Protein AF-T0S199-F1 (afdb_monomer_lite)

Foldseek 3Di:
DDDDDDPPDDPPPPPVPVVVVVVVVVVVVVVVVVVVVVVVVVVVVVVVVVVVVVVVVVVVVVVVVVVVVVVVVVVVVVVVVVVVVVVVVVVVVVVVVVVVVVVVVVVVVVVVVVVVVVVVCCCVPPPVNPPPPPQQFDQDPVVRDTARPQDDPDDDDPVVLVVCLVVQLVVPPPDDVVSVVSSVVSVVSVVVNVVRVVVD

pLDDT: mean 74.08, std 21.72, range [35.81, 98.31]

Structure (mmCIF, N/CA/C/O backbone):
data_AF-T0S199-F1
#
_entry.id   AF-T0S199-F1
#
loop_
_atom_site.group_PDB
_atom_site.id
_atom_site.type_symbol
_atom_site.label_atom_id
_atom_site.label_alt_id
_atom_site.label_comp_id
_atom_site.label_asym_id
_atom_site.label_entity_id
_atom_site.label_seq_id
_atom_site.pdbx_PDB_ins_code
_atom_site.Cartn_x
_atom_site.Cartn_y
_atom_site.Cartn_z
_atom_site.occupancy
_atom_site.B_iso_or_equiv
_atom_site.auth_seq_id
_atom_site.auth_comp_id
_atom_site.auth_asym_id
_atom_site.auth_atom_id
_atom_site.pdbx_PDB_model_num
ATOM 1 N N . MET A 1 1 ? 70.850 53.646 -80.364 1.00 39.16 1 MET A N 1
ATOM 2 C CA . MET A 1 1 ? 70.084 53.416 -79.127 1.00 39.16 1 MET A CA 1
ATOM 3 C C . MET A 1 1 ? 69.458 52.045 -79.234 1.00 39.16 1 MET A C 1
ATOM 5 O O . MET A 1 1 ? 68.593 51.824 -80.066 1.00 39.16 1 MET A O 1
ATOM 9 N N . GLU A 1 2 ? 70.116 51.144 -78.520 1.00 35.81 2 GLU A N 1
ATOM 10 C CA . GLU A 1 2 ? 69.718 49.857 -77.946 1.00 35.81 2 GLU A CA 1
ATOM 11 C C . GLU A 1 2 ? 68.374 49.261 -78.399 1.00 35.81 2 GLU A C 1
ATOM 13 O O . GLU A 1 2 ? 67.298 49.690 -77.994 1.00 35.81 2 GLU A O 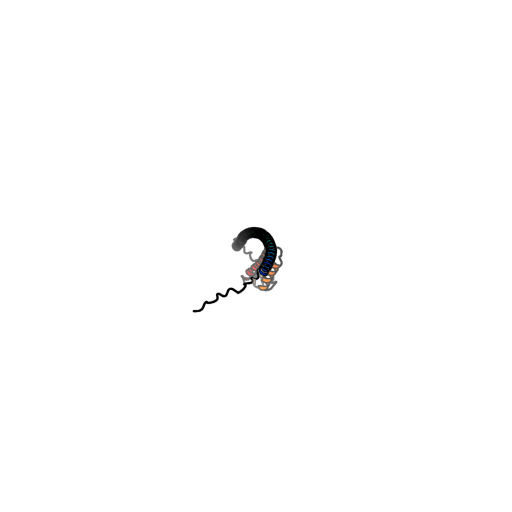1
ATOM 18 N N . LEU A 1 3 ? 68.477 48.214 -79.228 1.00 40.53 3 LEU A N 1
ATOM 19 C CA . LEU A 1 3 ? 67.476 47.158 -79.320 1.00 40.53 3 LEU A CA 1
ATOM 20 C C . LEU A 1 3 ? 67.600 46.293 -78.062 1.00 40.53 3 LEU A C 1
ATOM 22 O O . LEU A 1 3 ? 68.593 45.579 -77.910 1.00 40.53 3 LEU A O 1
ATOM 26 N N . GLU A 1 4 ? 66.600 46.325 -77.186 1.00 41.31 4 GLU A N 1
ATOM 27 C CA . GLU A 1 4 ? 66.482 45.310 -76.143 1.00 41.31 4 GLU A CA 1
ATOM 28 C C . GLU A 1 4 ? 66.073 43.961 -76.760 1.00 41.31 4 GLU A C 1
ATOM 30 O O . GLU A 1 4 ? 65.092 43.896 -77.511 1.00 41.31 4 GLU A O 1
ATOM 35 N N . PRO A 1 5 ? 66.780 42.857 -76.463 1.00 45.22 5 PRO A N 1
ATOM 36 C CA . PRO A 1 5 ? 66.320 41.536 -76.842 1.00 45.22 5 PRO A CA 1
ATOM 37 C C . PRO A 1 5 ? 65.221 41.085 -75.874 1.00 45.22 5 PRO A C 1
ATOM 39 O O . PRO A 1 5 ? 65.457 40.885 -74.685 1.00 45.22 5 PRO A O 1
ATOM 42 N N . SER A 1 6 ? 64.017 40.861 -76.402 1.00 48.41 6 SER A N 1
ATOM 43 C CA . SER A 1 6 ? 62.983 40.093 -75.706 1.00 48.41 6 SER A CA 1
ATOM 44 C C . SER A 1 6 ? 63.524 38.688 -75.400 1.00 48.41 6 SER A C 1
ATOM 46 O O . SER A 1 6 ? 63.916 37.979 -76.337 1.00 48.41 6 SER A O 1
ATOM 48 N N . PRO A 1 7 ? 63.559 38.237 -74.131 1.00 46.84 7 PRO A N 1
ATOM 49 C CA . PRO A 1 7 ? 64.011 36.897 -73.814 1.00 46.84 7 PRO A CA 1
ATOM 50 C C . PRO A 1 7 ? 62.878 35.909 -74.102 1.00 46.84 7 PRO A C 1
ATOM 52 O O . PRO A 1 7 ? 62.168 35.437 -73.215 1.00 46.84 7 PRO A O 1
ATOM 55 N N . VAL A 1 8 ? 62.747 35.529 -75.371 1.00 52.47 8 VAL A N 1
ATOM 56 C CA . VAL A 1 8 ? 62.153 34.244 -75.739 1.00 52.47 8 VAL A CA 1
ATOM 57 C C . VAL A 1 8 ? 63.149 33.154 -75.340 1.00 52.47 8 VAL A C 1
ATOM 59 O O . VAL A 1 8 ? 63.989 32.755 -76.142 1.00 52.47 8 VAL A O 1
ATOM 62 N N . ARG A 1 9 ? 63.077 32.699 -74.082 1.00 49.94 9 ARG A N 1
ATOM 63 C CA . ARG A 1 9 ? 63.317 31.307 -73.640 1.00 49.94 9 ARG A CA 1
ATOM 64 C C . ARG A 1 9 ? 63.363 31.219 -72.114 1.00 49.94 9 ARG A C 1
ATOM 66 O O . ARG A 1 9 ? 64.407 31.369 -71.495 1.00 49.94 9 ARG A O 1
ATOM 73 N N . ALA A 1 10 ? 62.262 30.759 -71.542 1.00 42.28 10 ALA A N 1
ATOM 74 C CA . ALA A 1 10 ? 62.340 29.637 -70.623 1.00 42.28 10 ALA A CA 1
ATOM 75 C C . ALA A 1 10 ? 61.271 28.645 -71.070 1.00 42.28 10 ALA A C 1
ATOM 77 O O . ALA A 1 10 ? 60.077 28.928 -71.059 1.00 42.28 10 ALA A O 1
ATOM 78 N N . CYS A 1 11 ? 61.730 27.501 -71.563 1.00 50.19 11 CYS A N 1
ATOM 79 C CA . CYS A 1 11 ? 60.894 26.349 -71.824 1.00 50.19 11 CYS A CA 1
ATOM 80 C C . CYS A 1 11 ? 60.255 25.953 -70.486 1.00 50.19 11 CYS A C 1
ATOM 82 O O . CYS A 1 11 ? 60.895 25.289 -69.672 1.00 50.19 11 CYS A O 1
ATOM 84 N N . ALA A 1 12 ? 59.017 26.383 -70.235 1.00 49.34 12 ALA A N 1
ATOM 85 C CA . ALA A 1 12 ? 58.185 25.774 -69.214 1.00 49.34 12 ALA A CA 1
ATOM 86 C C . ALA A 1 12 ? 57.851 24.371 -69.728 1.00 49.34 12 ALA A C 1
ATOM 88 O O . ALA A 1 12 ? 56.824 24.146 -70.366 1.00 49.34 12 ALA A O 1
ATOM 89 N N . LYS A 1 13 ? 58.766 23.417 -69.512 1.00 53.34 13 LYS A N 1
ATOM 90 C CA . LYS A 1 13 ? 58.415 21.998 -69.517 1.00 53.34 13 LYS A CA 1
ATOM 91 C C . LYS A 1 13 ? 57.441 21.812 -68.359 1.00 53.34 13 LYS A C 1
ATOM 93 O O . LYS A 1 13 ? 57.837 21.464 -67.251 1.00 53.34 13 LYS A O 1
ATOM 98 N N . CYS A 1 14 ? 56.169 22.107 -68.607 1.00 56.12 14 CYS A N 1
ATOM 99 C CA . CYS A 1 14 ? 55.092 21.709 -67.726 1.00 56.12 14 CYS A CA 1
ATOM 100 C C . CYS A 1 14 ? 55.219 20.197 -67.553 1.00 56.12 14 CYS A C 1
ATOM 102 O O . CYS A 1 14 ? 55.332 19.468 -68.543 1.00 56.12 14 CYS A O 1
ATOM 104 N N . ALA A 1 15 ? 55.226 19.732 -66.307 1.00 58.28 15 ALA A N 1
ATOM 105 C CA . ALA A 1 15 ? 55.212 18.321 -65.933 1.00 58.28 15 ALA A CA 1
ATOM 106 C C . ALA A 1 15 ? 53.848 17.683 -66.285 1.00 58.28 15 ALA A C 1
ATOM 108 O O . ALA A 1 15 ? 53.145 17.125 -65.450 1.00 58.28 15 ALA A O 1
ATOM 109 N N . SER A 1 16 ? 53.437 17.828 -67.545 1.00 55.41 16 SER A N 1
ATOM 110 C CA . SER A 1 16 ? 52.078 17.612 -68.032 1.00 55.41 16 SER A CA 1
ATOM 111 C C . SER A 1 16 ? 51.682 16.136 -68.036 1.00 55.41 16 SER A C 1
ATOM 113 O O . SER A 1 16 ? 50.494 15.842 -68.028 1.00 55.41 16 SER A O 1
ATOM 115 N N . GLY A 1 17 ? 52.653 15.215 -68.040 1.00 57.72 17 GLY A N 1
ATOM 116 C CA . GLY A 1 17 ? 52.403 13.772 -67.974 1.00 57.72 17 GLY A CA 1
ATOM 117 C C . GLY A 1 17 ? 52.362 13.216 -66.546 1.00 57.72 17 GLY A C 1
ATOM 118 O O . GLY A 1 17 ? 51.495 12.412 -66.227 1.00 57.72 17 GLY A O 1
ATOM 119 N N . THR A 1 18 ? 53.244 13.680 -65.655 1.00 61.31 18 THR A N 1
ATOM 120 C CA . THR A 1 18 ? 53.382 13.132 -64.291 1.00 61.31 18 THR A CA 1
ATOM 121 C C . THR A 1 18 ? 52.349 13.684 -63.307 1.00 61.31 18 THR A C 1
ATOM 123 O O . THR A 1 18 ? 51.930 12.970 -62.397 1.00 61.31 18 THR A O 1
ATOM 126 N N . ILE A 1 19 ? 51.879 14.923 -63.502 1.00 69.69 19 ILE A N 1
ATOM 127 C CA . ILE A 1 19 ? 50.823 15.517 -62.663 1.00 69.69 19 ILE A CA 1
ATOM 128 C C . ILE A 1 19 ? 49.489 14.785 -62.874 1.00 69.69 19 ILE A C 1
ATOM 130 O O . ILE A 1 19 ? 48.797 14.494 -61.903 1.00 69.69 19 ILE A O 1
ATOM 134 N N . SER A 1 20 ? 49.153 14.415 -64.115 1.00 76.50 20 SER A N 1
ATOM 135 C CA . SER A 1 20 ? 47.918 13.680 -64.432 1.00 76.50 20 SER A CA 1
ATOM 136 C C . SER A 1 20 ? 47.854 12.317 -63.733 1.00 76.50 20 SER A C 1
ATOM 138 O O . SER A 1 20 ? 46.816 11.946 -63.188 1.00 76.50 20 SER A O 1
ATOM 140 N N . GLU A 1 21 ? 48.960 11.571 -63.714 1.00 79.62 21 GLU A N 1
ATOM 141 C CA . GLU A 1 21 ? 49.028 10.278 -63.021 1.00 79.62 21 GLU A CA 1
ATOM 142 C C . GLU A 1 21 ? 48.988 10.430 -61.496 1.00 79.62 21 GLU A C 1
ATOM 144 O O . GLU A 1 21 ? 48.352 9.623 -60.816 1.00 79.62 21 GLU A O 1
ATOM 149 N N . SER A 1 22 ? 49.624 11.472 -60.950 1.00 85.31 22 SER A N 1
ATOM 150 C CA . SER A 1 22 ? 49.568 11.784 -59.515 1.00 85.31 22 SER A CA 1
ATOM 151 C C . SER A 1 22 ? 48.143 12.116 -59.072 1.00 85.31 22 SER A C 1
ATOM 153 O O . SER A 1 22 ? 47.651 11.548 -58.100 1.00 85.31 22 SER A O 1
ATOM 155 N N . VAL A 1 23 ? 47.450 12.969 -59.831 1.00 88.81 23 VAL A N 1
ATOM 156 C CA . VAL A 1 23 ? 46.054 13.348 -59.570 1.00 88.81 23 VAL A CA 1
ATOM 157 C C . VAL A 1 23 ? 45.121 12.143 -59.709 1.00 88.81 23 VAL A C 1
ATOM 159 O O . VAL A 1 23 ? 44.180 12.004 -58.930 1.00 88.81 23 VAL A O 1
ATOM 162 N N . ALA A 1 24 ? 45.366 11.239 -60.662 1.00 88.25 24 ALA A N 1
ATOM 163 C CA . ALA A 1 24 ? 44.576 10.016 -60.800 1.00 88.25 24 ALA A CA 1
ATOM 164 C C . ALA A 1 24 ? 44.753 9.070 -59.597 1.00 88.25 24 ALA A C 1
ATOM 166 O O . ALA A 1 24 ? 43.765 8.534 -59.094 1.00 88.25 24 ALA A O 1
ATOM 167 N N . LYS A 1 25 ? 45.986 8.903 -59.100 1.00 91.50 25 LYS A N 1
ATOM 168 C CA . LYS A 1 25 ? 46.279 8.090 -57.905 1.00 91.50 25 LYS A CA 1
ATOM 169 C C . LYS A 1 25 ? 45.660 8.677 -56.640 1.00 91.50 25 LYS A C 1
ATOM 171 O O . LYS A 1 25 ? 45.071 7.934 -55.862 1.00 91.50 25 LYS A O 1
ATOM 176 N N . GLU A 1 26 ? 45.745 9.990 -56.459 1.00 93.06 26 GLU A N 1
ATOM 177 C CA . GLU A 1 26 ? 45.138 10.679 -55.317 1.00 93.06 26 GLU A CA 1
ATOM 178 C C . GLU A 1 26 ? 43.607 10.595 -55.357 1.00 93.06 26 GLU A C 1
ATOM 180 O O . GLU A 1 26 ? 42.978 10.241 -54.365 1.00 93.06 26 GLU A O 1
ATOM 185 N N . ASN A 1 27 ? 42.993 10.792 -56.528 1.00 92.88 27 ASN A N 1
ATOM 186 C CA . ASN A 1 27 ? 41.552 10.591 -56.692 1.00 92.88 27 ASN A CA 1
ATOM 187 C C . ASN A 1 27 ? 41.122 9.145 -56.419 1.00 92.88 27 ASN A C 1
ATOM 189 O O . ASN A 1 27 ? 40.040 8.928 -55.873 1.00 92.88 27 ASN A O 1
ATOM 193 N N . GLN A 1 28 ? 41.934 8.157 -56.800 1.00 94.50 28 GLN A N 1
ATOM 194 C CA . GLN A 1 28 ? 41.654 6.760 -56.483 1.00 94.50 28 GLN A CA 1
ATOM 195 C C . GLN A 1 28 ? 41.755 6.506 -54.972 1.00 94.50 28 GLN A C 1
ATOM 197 O O . GLN A 1 28 ? 40.833 5.924 -54.405 1.00 94.50 28 GLN A O 1
ATOM 202 N N . ALA A 1 29 ? 42.792 7.026 -54.307 1.00 95.31 29 ALA A N 1
ATOM 203 C CA . ALA A 1 29 ? 42.946 6.930 -52.855 1.00 95.31 29 ALA A CA 1
ATOM 204 C C . ALA A 1 29 ? 41.763 7.570 -52.105 1.00 95.31 29 ALA A C 1
ATOM 206 O O . ALA A 1 29 ? 41.193 6.943 -51.216 1.00 95.31 29 ALA A O 1
ATOM 207 N N . LEU A 1 30 ? 41.322 8.761 -52.525 1.00 97.00 30 LEU A N 1
ATOM 208 C CA . LEU A 1 3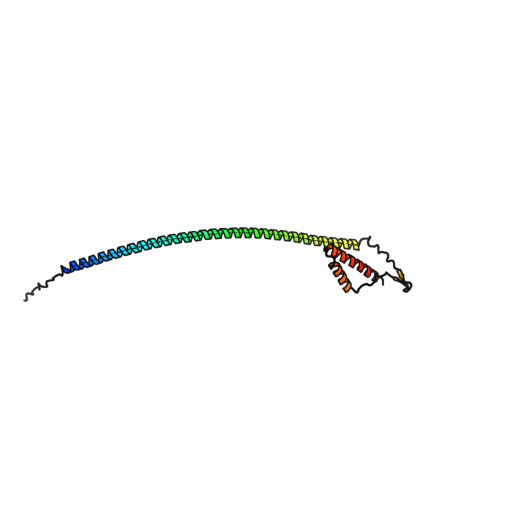0 ? 40.147 9.432 -51.958 1.00 97.00 30 LEU A CA 1
ATOM 209 C C . LEU A 1 30 ? 38.856 8.635 -52.188 1.00 97.00 30 LEU A C 1
ATOM 211 O O . LEU A 1 30 ? 38.001 8.569 -51.308 1.00 97.00 30 LEU A O 1
ATOM 215 N N . ARG A 1 31 ? 38.687 8.003 -53.356 1.00 96.56 31 ARG A N 1
ATOM 216 C CA . ARG A 1 31 ? 37.522 7.141 -53.629 1.00 96.56 31 ARG A CA 1
ATOM 217 C C . ARG A 1 31 ? 37.509 5.906 -52.734 1.00 96.56 31 ARG A C 1
ATOM 219 O O . ARG A 1 31 ? 36.439 5.532 -52.247 1.00 96.56 31 ARG A O 1
ATOM 226 N N . ASP A 1 32 ? 38.668 5.299 -52.513 1.00 96.44 32 ASP A N 1
ATOM 227 C CA . ASP A 1 32 ? 38.809 4.134 -51.642 1.00 96.44 32 ASP A CA 1
ATOM 228 C C . ASP A 1 32 ? 38.584 4.512 -50.168 1.00 96.44 32 ASP A C 1
ATOM 230 O O . ASP A 1 32 ? 37.868 3.803 -49.455 1.00 96.44 32 ASP A O 1
ATOM 234 N N . GLU A 1 33 ? 39.067 5.680 -49.736 1.00 97.44 33 GLU A N 1
ATOM 235 C CA . GLU A 1 33 ? 38.784 6.234 -48.409 1.00 97.44 33 GLU A CA 1
ATOM 236 C C . GLU A 1 33 ? 37.290 6.536 -48.228 1.00 97.44 33 GLU A C 1
ATOM 238 O O . GLU A 1 33 ? 36.687 6.093 -47.251 1.00 97.44 33 GLU A O 1
ATOM 243 N N . ILE A 1 34 ? 36.643 7.190 -49.201 1.00 97.38 34 ILE A N 1
ATOM 244 C CA . ILE A 1 34 ? 35.190 7.434 -49.187 1.00 97.38 34 ILE A CA 1
ATOM 245 C C . ILE A 1 34 ? 34.419 6.116 -49.085 1.00 97.38 34 ILE A C 1
ATOM 247 O O . ILE A 1 34 ? 33.425 6.034 -48.358 1.00 97.38 34 ILE A O 1
ATOM 251 N N . LYS A 1 35 ? 34.853 5.070 -49.796 1.00 97.31 35 LYS A N 1
ATOM 252 C CA . LYS A 1 35 ? 34.228 3.745 -49.718 1.00 97.31 35 LYS A CA 1
ATOM 253 C C . LYS A 1 35 ? 34.376 3.143 -48.317 1.00 97.31 35 LYS A C 1
ATOM 255 O O . LYS A 1 35 ? 33.398 2.615 -47.788 1.00 97.31 35 LYS A O 1
ATOM 260 N N . GLY A 1 36 ? 35.555 3.268 -47.706 1.00 97.19 36 GLY A N 1
ATOM 261 C CA . GLY A 1 36 ? 35.804 2.845 -46.326 1.00 97.19 36 GLY A CA 1
ATOM 262 C C . GLY A 1 36 ? 34.944 3.604 -45.313 1.00 97.19 36 GLY A C 1
ATOM 263 O O . GLY A 1 36 ? 34.281 2.987 -44.477 1.00 97.19 36 GLY A O 1
ATOM 264 N N . LEU A 1 37 ? 34.876 4.931 -45.438 1.00 97.50 37 LEU A N 1
ATOM 265 C CA . LEU A 1 37 ? 34.062 5.790 -44.576 1.00 97.50 37 LEU A CA 1
ATOM 266 C C . LEU A 1 37 ? 32.570 5.475 -44.696 1.00 97.50 37 LEU A C 1
ATOM 268 O O . LEU A 1 37 ? 31.890 5.398 -43.677 1.00 97.50 37 LEU A O 1
ATOM 272 N N . ARG A 1 38 ? 32.057 5.224 -45.907 1.00 97.69 38 ARG A N 1
ATOM 273 C CA . ARG A 1 38 ? 30.657 4.810 -46.111 1.00 97.69 38 ARG A CA 1
ATOM 274 C C . ARG A 1 38 ? 30.346 3.485 -45.426 1.00 97.69 38 ARG A C 1
ATOM 276 O O . ARG A 1 38 ? 29.323 3.378 -44.760 1.00 97.69 38 ARG A O 1
ATOM 283 N N . HIS A 1 39 ? 31.237 2.501 -45.538 1.00 96.81 39 HIS A N 1
ATOM 284 C CA . HIS A 1 39 ? 31.036 1.214 -44.876 1.00 96.81 39 HIS A CA 1
ATOM 285 C C . HIS A 1 39 ? 31.067 1.340 -43.345 1.00 96.81 39 HIS A C 1
ATOM 287 O O . HIS A 1 39 ? 30.237 0.751 -42.654 1.00 96.81 39 HIS A O 1
ATOM 293 N N . SER A 1 40 ? 31.987 2.156 -42.819 1.00 97.38 40 SER A N 1
ATOM 294 C CA . SER A 1 40 ? 32.055 2.470 -41.388 1.00 97.38 40 SER A CA 1
ATOM 295 C C . SER A 1 40 ? 30.786 3.179 -40.903 1.00 97.38 40 SER A C 1
ATOM 297 O O . SER A 1 40 ? 30.204 2.786 -39.891 1.00 97.38 40 SER A O 1
ATOM 299 N N . LEU A 1 41 ? 30.300 4.166 -41.664 1.00 98.00 41 LEU A N 1
ATOM 300 C CA . LEU A 1 41 ? 29.054 4.873 -41.378 1.00 98.00 41 LEU A CA 1
ATOM 301 C C . LEU A 1 41 ? 27.877 3.893 -41.296 1.00 98.00 41 LEU A C 1
ATOM 303 O O . LEU A 1 41 ? 27.185 3.866 -40.285 1.00 98.00 41 LEU A O 1
ATOM 307 N N . GLU A 1 42 ? 27.693 3.038 -42.305 1.00 97.75 42 GLU A N 1
ATOM 308 C CA . GLU A 1 42 ? 26.623 2.032 -42.318 1.00 97.75 42 GLU A CA 1
ATOM 309 C C . GLU A 1 42 ? 26.694 1.082 -41.116 1.00 97.75 42 GLU A C 1
ATOM 311 O O . GLU A 1 42 ? 25.665 0.760 -40.514 1.00 97.75 42 GLU A O 1
ATOM 316 N N . TYR A 1 43 ? 27.898 0.640 -40.741 1.00 97.62 43 TYR A N 1
ATOM 317 C CA . TYR A 1 43 ? 28.098 -0.205 -39.565 1.00 97.62 43 TYR A CA 1
ATOM 318 C C . TYR A 1 43 ? 27.671 0.507 -38.274 1.00 97.62 43 TYR A C 1
ATOM 320 O O . TYR A 1 43 ? 26.939 -0.066 -37.460 1.00 97.62 43 TYR A O 1
ATOM 328 N N . HIS A 1 44 ? 28.094 1.759 -38.091 1.00 97.75 44 HIS A N 1
ATOM 329 C CA . HIS A 1 44 ? 27.756 2.536 -36.903 1.00 97.75 44 HIS A CA 1
ATOM 330 C C . HIS A 1 44 ? 26.272 2.914 -36.846 1.00 97.75 44 HIS A C 1
ATOM 332 O O . HIS A 1 44 ? 25.690 2.824 -35.765 1.00 97.75 44 HIS A O 1
ATOM 338 N N . THR A 1 45 ? 25.638 3.231 -37.979 1.00 97.94 45 THR A N 1
ATOM 339 C CA . THR A 1 45 ? 24.189 3.475 -38.055 1.00 97.94 45 THR A CA 1
ATOM 340 C C . THR A 1 45 ? 23.404 2.235 -37.637 1.00 97.94 45 THR A C 1
ATOM 342 O O . THR A 1 45 ? 22.627 2.300 -36.692 1.00 97.94 45 THR A O 1
ATOM 345 N N . ARG A 1 46 ? 23.695 1.063 -38.219 1.00 97.62 46 ARG A N 1
ATOM 346 C CA . ARG A 1 46 ? 23.005 -0.188 -37.839 1.00 97.62 46 ARG A CA 1
ATOM 347 C C . ARG A 1 46 ? 23.188 -0.536 -36.364 1.00 97.62 46 ARG A C 1
ATOM 349 O O . ARG A 1 46 ? 22.294 -1.100 -35.732 1.00 97.62 46 ARG A O 1
ATOM 356 N N . ARG A 1 47 ? 24.367 -0.245 -35.807 1.00 97.81 47 ARG A N 1
ATOM 357 C CA . ARG A 1 47 ? 24.635 -0.446 -34.381 1.00 97.81 47 ARG A CA 1
ATOM 358 C C . ARG A 1 47 ? 23.811 0.509 -33.516 1.00 97.81 47 ARG A C 1
ATOM 360 O O . ARG A 1 47 ? 23.316 0.065 -32.482 1.00 97.81 47 ARG A O 1
ATOM 367 N N . ALA A 1 48 ? 23.684 1.771 -33.918 1.00 97.75 48 ALA A N 1
ATOM 368 C CA . ALA A 1 48 ? 22.858 2.755 -33.226 1.00 97.75 48 ALA A CA 1
ATOM 369 C C . ALA A 1 48 ? 21.382 2.334 -33.233 1.00 97.75 48 ALA A C 1
ATOM 371 O O . ALA A 1 48 ? 20.799 2.228 -32.158 1.00 97.75 48 ALA A O 1
ATOM 372 N N . ASP A 1 49 ? 20.842 1.943 -34.391 1.00 97.81 49 ASP A N 1
ATOM 373 C CA . ASP A 1 49 ? 19.452 1.478 -34.522 1.00 97.81 49 ASP A CA 1
ATOM 374 C C . ASP A 1 49 ? 19.171 0.268 -33.616 1.00 97.81 49 ASP A C 1
ATOM 376 O O . ASP A 1 49 ? 18.147 0.183 -32.938 1.00 97.81 49 ASP A O 1
ATOM 380 N N . LYS A 1 50 ? 20.116 -0.682 -33.549 1.00 97.81 50 LYS A N 1
ATOM 381 C CA . LYS A 1 50 ? 19.995 -1.848 -32.663 1.00 97.81 50 LYS A CA 1
ATOM 382 C C . LYS A 1 50 ? 20.036 -1.455 -31.185 1.00 97.81 50 LYS A C 1
ATOM 384 O O . LYS A 1 50 ? 19.310 -2.041 -30.379 1.00 97.81 50 LYS A O 1
ATOM 389 N N . ALA A 1 51 ? 20.900 -0.510 -30.817 1.00 97.75 51 ALA A N 1
ATOM 390 C CA . ALA A 1 51 ? 20.981 -0.015 -29.448 1.00 97.75 51 ALA A CA 1
ATOM 391 C C . ALA A 1 51 ? 19.687 0.707 -29.047 1.00 97.75 51 ALA A C 1
ATOM 393 O O . ALA A 1 51 ? 19.171 0.450 -27.963 1.00 97.75 51 ALA A O 1
ATOM 394 N N . GLU A 1 52 ? 19.126 1.520 -29.941 1.00 98.12 52 GLU A N 1
ATOM 395 C CA . GLU A 1 52 ? 17.852 2.210 -29.736 1.00 98.12 52 GLU A CA 1
ATOM 396 C C . GLU A 1 52 ? 16.690 1.221 -29.581 1.00 98.12 52 GLU A C 1
ATOM 398 O O . GLU A 1 52 ? 15.946 1.299 -28.607 1.00 98.12 52 GLU A O 1
ATOM 403 N N . ALA A 1 53 ? 16.587 0.214 -30.453 1.00 97.50 53 ALA A N 1
ATOM 404 C CA . ALA A 1 53 ? 15.571 -0.832 -30.327 1.00 97.50 53 ALA A CA 1
ATOM 405 C C . ALA A 1 53 ? 15.679 -1.606 -28.997 1.00 97.50 53 ALA A C 1
ATOM 407 O O . ALA A 1 53 ? 14.668 -1.928 -28.368 1.00 97.50 53 ALA A O 1
ATOM 408 N N . THR A 1 54 ? 16.907 -1.879 -28.544 1.00 97.56 54 THR A N 1
ATOM 409 C CA . THR A 1 54 ? 17.154 -2.545 -27.254 1.00 97.56 54 THR A CA 1
ATOM 410 C C . THR A 1 54 ? 16.733 -1.647 -26.090 1.00 97.56 54 THR A C 1
ATOM 412 O O . THR A 1 54 ? 16.079 -2.112 -25.159 1.00 97.56 54 THR A O 1
ATOM 415 N N . LEU A 1 55 ? 17.052 -0.353 -26.161 1.00 97.94 55 LEU A N 1
ATOM 416 C CA . LEU A 1 55 ? 16.673 0.629 -25.149 1.00 97.94 55 LEU A CA 1
ATOM 417 C C . LEU A 1 55 ? 15.152 0.786 -25.056 1.00 97.94 55 LEU A C 1
ATOM 419 O O . LEU A 1 55 ? 14.612 0.703 -23.959 1.00 97.94 55 LEU A O 1
ATOM 423 N N . LEU A 1 56 ? 14.452 0.904 -26.186 1.00 97.81 56 LEU A N 1
ATOM 424 C CA . LEU A 1 56 ? 12.986 0.971 -26.221 1.00 97.81 56 LEU A CA 1
ATOM 425 C C . LEU A 1 56 ? 12.331 -0.287 -25.632 1.00 97.81 56 LEU A C 1
ATOM 427 O O . LEU A 1 56 ? 11.319 -0.192 -24.937 1.00 97.81 56 LEU A O 1
ATOM 431 N N . THR A 1 57 ? 12.921 -1.460 -25.874 1.00 97.88 57 THR A N 1
ATOM 432 C CA . THR A 1 57 ? 12.439 -2.724 -25.298 1.00 97.88 57 THR A CA 1
ATOM 433 C C . THR A 1 57 ? 12.591 -2.718 -23.778 1.00 97.88 57 THR A C 1
ATOM 435 O O . THR A 1 57 ? 11.622 -2.978 -23.066 1.00 97.88 57 THR A O 1
ATOM 438 N N . HIS A 1 58 ? 13.764 -2.340 -23.265 1.00 97.56 58 HIS A N 1
ATOM 439 C CA . HIS A 1 58 ? 13.982 -2.245 -21.821 1.00 97.56 58 HIS A CA 1
ATOM 440 C C . HIS A 1 58 ? 13.133 -1.157 -21.160 1.00 97.56 58 HIS A C 1
ATOM 442 O O . HIS A 1 58 ? 12.628 -1.364 -20.059 1.00 97.56 58 HIS A O 1
ATOM 448 N N . GLU A 1 59 ? 12.910 -0.017 -21.816 1.00 98.06 59 GLU A N 1
ATOM 449 C CA . GLU A 1 59 ? 11.979 0.996 -21.314 1.00 98.06 59 GLU A CA 1
ATOM 450 C C . GLU A 1 59 ? 10.554 0.446 -21.189 1.00 98.06 59 GLU A C 1
ATOM 452 O O . GLU A 1 59 ? 9.878 0.716 -20.193 1.00 98.06 59 GLU A O 1
ATOM 457 N N . ALA A 1 60 ? 10.095 -0.338 -22.168 1.00 97.69 60 ALA A N 1
ATOM 458 C CA . ALA A 1 60 ? 8.782 -0.973 -22.119 1.00 97.69 60 ALA A CA 1
ATOM 459 C C . ALA A 1 60 ? 8.688 -2.009 -20.984 1.00 97.69 60 ALA A C 1
ATOM 461 O O . ALA A 1 60 ? 7.713 -1.995 -20.229 1.00 97.69 60 ALA A O 1
ATOM 462 N N . GLU A 1 61 ? 9.711 -2.851 -20.815 1.00 97.75 61 GLU A N 1
ATOM 463 C CA . GLU A 1 61 ? 9.798 -3.824 -19.716 1.00 97.75 61 GLU A CA 1
ATOM 464 C C . GLU A 1 61 ? 9.755 -3.131 -18.349 1.00 97.75 61 GLU A C 1
ATOM 466 O O . GLU A 1 61 ? 8.960 -3.500 -17.484 1.00 97.75 61 GLU A O 1
ATOM 471 N N . VAL A 1 62 ? 10.564 -2.084 -18.164 1.00 98.19 62 VAL A N 1
ATOM 472 C CA . VAL A 1 62 ? 10.616 -1.318 -16.914 1.00 98.19 62 VAL A CA 1
ATOM 473 C C . VAL A 1 62 ? 9.267 -0.663 -16.627 1.00 98.19 62 VAL A C 1
ATOM 475 O O . VAL A 1 62 ? 8.774 -0.764 -15.502 1.00 98.19 62 VAL A O 1
ATOM 478 N N . ARG A 1 63 ? 8.626 -0.038 -17.624 1.00 98.12 63 ARG A N 1
ATOM 479 C CA . ARG A 1 63 ? 7.290 0.562 -17.455 1.00 98.12 63 ARG A CA 1
ATOM 480 C C . ARG A 1 63 ? 6.246 -0.468 -17.035 1.00 98.12 63 ARG A C 1
ATOM 482 O O . ARG A 1 63 ? 5.448 -0.175 -16.146 1.00 98.12 63 ARG A O 1
ATOM 489 N N . GLU A 1 64 ? 6.258 -1.662 -17.622 1.00 98.06 64 GLU A N 1
ATOM 490 C CA . GLU A 1 64 ? 5.303 -2.708 -17.246 1.00 98.06 64 GLU A CA 1
ATOM 491 C C . GLU A 1 64 ? 5.563 -3.235 -15.829 1.00 98.06 64 GLU A C 1
ATOM 493 O O . GLU A 1 64 ? 4.616 -3.395 -15.057 1.00 98.06 64 GLU A O 1
ATOM 498 N N . VAL A 1 65 ? 6.829 -3.415 -15.434 1.00 98.12 65 VAL A N 1
ATOM 499 C CA . VAL A 1 65 ? 7.181 -3.779 -14.050 1.00 98.12 65 VAL A CA 1
ATOM 500 C C . VAL A 1 65 ? 6.678 -2.724 -13.064 1.00 98.12 65 VAL A C 1
ATOM 502 O O . VAL A 1 65 ? 6.060 -3.076 -12.056 1.00 98.12 65 VAL A O 1
ATOM 505 N N . TYR A 1 66 ? 6.890 -1.437 -13.355 1.00 98.06 66 TYR A N 1
ATOM 506 C CA . TYR A 1 66 ? 6.371 -0.350 -12.523 1.00 98.06 66 TYR A CA 1
ATOM 507 C C . TYR A 1 66 ? 4.846 -0.392 -12.421 1.00 98.06 66 TYR A C 1
ATOM 509 O O . TYR A 1 66 ? 4.320 -0.347 -11.311 1.00 98.06 66 TYR A O 1
ATOM 517 N N . ARG A 1 67 ? 4.139 -0.563 -13.544 1.00 98.25 67 ARG A N 1
ATOM 518 C CA . ARG A 1 67 ? 2.671 -0.638 -13.575 1.00 98.25 67 ARG A CA 1
ATOM 519 C C . ARG A 1 67 ? 2.133 -1.797 -12.732 1.00 98.25 67 ARG A C 1
ATOM 521 O O . ARG A 1 67 ? 1.170 -1.631 -11.987 1.00 98.25 67 ARG A O 1
ATOM 528 N N . GLN A 1 68 ? 2.762 -2.968 -12.817 1.00 98.00 68 GLN A N 1
ATOM 529 C CA . GLN A 1 68 ? 2.373 -4.139 -12.026 1.00 98.00 68 GLN A CA 1
ATOM 530 C C . GLN A 1 68 ? 2.626 -3.927 -10.530 1.00 98.00 68 GLN A C 1
ATOM 532 O O . GLN A 1 68 ? 1.778 -4.267 -9.698 1.00 98.00 68 GLN A O 1
ATOM 537 N N . LYS A 1 69 ? 3.774 -3.340 -10.173 1.00 98.12 69 LYS A N 1
ATOM 538 C CA . LYS A 1 69 ? 4.106 -3.013 -8.781 1.00 98.12 69 LYS A CA 1
ATOM 539 C C . LYS A 1 69 ? 3.164 -1.968 -8.202 1.00 98.12 69 LYS A C 1
ATOM 541 O O . LYS A 1 69 ? 2.688 -2.153 -7.087 1.00 98.12 69 LYS A O 1
ATOM 546 N N . GLU A 1 70 ? 2.845 -0.929 -8.961 1.00 98.12 70 GLU A N 1
ATOM 547 C CA . GLU A 1 70 ? 1.872 0.088 -8.567 1.00 98.12 70 GLU A CA 1
ATOM 548 C C . GLU A 1 70 ? 0.486 -0.527 -8.333 1.00 98.12 70 GLU A C 1
ATOM 550 O O . GLU A 1 70 ? -0.108 -0.307 -7.279 1.00 98.12 70 GLU A O 1
ATOM 555 N N . ALA A 1 71 ? 0.006 -1.378 -9.246 1.00 97.88 71 ALA A N 1
ATOM 556 C CA . ALA A 1 71 ? -1.266 -2.080 -9.076 1.00 97.88 71 ALA A CA 1
ATOM 557 C C . ALA A 1 71 ? -1.284 -2.971 -7.819 1.00 97.88 71 ALA A C 1
ATOM 559 O O . ALA A 1 71 ? -2.283 -3.016 -7.102 1.00 97.88 71 ALA A O 1
ATOM 560 N N . THR A 1 72 ? -0.167 -3.646 -7.527 1.00 98.00 72 THR A N 1
ATOM 561 C CA . THR A 1 72 ? -0.026 -4.502 -6.336 1.00 98.00 72 THR A CA 1
ATOM 562 C C . THR A 1 72 ? -0.066 -3.670 -5.055 1.00 98.00 72 THR A C 1
ATOM 564 O O . THR A 1 72 ? -0.823 -3.984 -4.139 1.00 98.00 72 THR A O 1
ATOM 567 N N . LEU A 1 73 ? 0.685 -2.566 -5.009 1.00 98.12 73 LEU A N 1
ATOM 568 C CA . LEU A 1 73 ? 0.710 -1.662 -3.858 1.00 98.12 73 LEU A CA 1
ATOM 569 C C . LEU A 1 73 ? -0.647 -0.996 -3.622 1.00 98.12 73 LEU A C 1
ATOM 571 O O . LEU A 1 73 ? -1.077 -0.866 -2.479 1.00 98.12 73 LEU A O 1
ATOM 575 N N . LEU A 1 74 ? -1.354 -0.604 -4.683 1.00 98.31 74 LEU A N 1
ATOM 576 C CA . LEU A 1 74 ? -2.708 -0.067 -4.559 1.00 98.31 74 LEU A CA 1
ATOM 577 C C . LEU A 1 74 ? -3.665 -1.103 -3.963 1.00 98.31 74 LEU A C 1
ATOM 579 O O . LEU A 1 74 ? -4.442 -0.760 -3.070 1.00 98.31 74 LEU A O 1
ATOM 583 N N . LEU A 1 75 ? -3.574 -2.365 -4.391 1.00 98.12 75 LEU A N 1
ATOM 584 C CA . LEU A 1 75 ? -4.363 -3.447 -3.807 1.00 98.12 75 LEU A CA 1
ATOM 585 C C . LEU A 1 75 ? -4.056 -3.603 -2.308 1.00 98.12 75 LEU A C 1
ATOM 587 O O . LEU A 1 75 ? -4.984 -3.578 -1.502 1.00 98.12 75 LEU A O 1
ATOM 591 N N . GLU A 1 76 ? -2.781 -3.668 -1.918 1.00 98.12 76 GLU A N 1
ATOM 592 C CA . GLU A 1 76 ? -2.361 -3.751 -0.508 1.00 98.12 76 GLU A CA 1
ATOM 593 C C . GLU A 1 76 ? -2.845 -2.556 0.327 1.00 98.12 76 GLU A C 1
ATOM 595 O O . GLU A 1 76 ? -3.338 -2.720 1.443 1.00 98.12 76 GLU A O 1
ATOM 600 N N . ILE A 1 77 ? -2.774 -1.339 -0.216 1.00 98.19 77 ILE A N 1
ATOM 601 C CA . ILE A 1 77 ? -3.279 -0.142 0.466 1.00 98.19 77 ILE A CA 1
ATOM 602 C C . ILE A 1 77 ? -4.791 -0.250 0.686 1.00 98.19 77 ILE A C 1
ATOM 604 O O . ILE A 1 77 ? -5.282 0.086 1.766 1.00 98.19 77 ILE A O 1
ATOM 608 N N . THR A 1 78 ? -5.548 -0.707 -0.314 1.00 98.06 78 THR A N 1
ATOM 609 C CA . THR A 1 78 ? -7.005 -0.847 -0.177 1.00 98.06 78 THR A CA 1
ATOM 610 C C . THR A 1 78 ? -7.394 -1.921 0.835 1.00 98.06 78 THR A C 1
ATOM 612 O O . THR A 1 78 ? -8.291 -1.684 1.647 1.00 98.06 78 THR A O 1
ATOM 615 N N . THR A 1 79 ? -6.694 -3.058 0.860 1.00 97.88 79 THR A N 1
ATOM 616 C CA . THR A 1 79 ? -6.964 -4.135 1.822 1.00 97.88 79 THR A CA 1
ATOM 617 C C . THR A 1 79 ? -6.605 -3.718 3.244 1.00 97.88 79 THR A C 1
ATOM 619 O O . THR A 1 79 ? -7.407 -3.927 4.155 1.00 97.88 79 THR A O 1
ATOM 622 N N . LEU A 1 80 ? -5.466 -3.047 3.444 1.00 98.19 80 LEU A N 1
ATOM 623 C CA . LEU A 1 80 ? -5.076 -2.514 4.752 1.00 98.19 80 LEU A CA 1
ATOM 624 C C . LEU A 1 80 ? -6.047 -1.441 5.251 1.00 98.19 80 LEU A C 1
ATOM 626 O O . LEU A 1 80 ? -6.387 -1.431 6.432 1.00 98.19 80 LEU A O 1
ATOM 630 N N . ARG A 1 81 ? -6.547 -0.568 4.367 1.00 98.12 81 ARG A N 1
ATOM 631 C CA . ARG A 1 81 ? -7.579 0.418 4.730 1.00 98.12 81 ARG A CA 1
ATOM 632 C C . ARG A 1 81 ? -8.888 -0.245 5.149 1.00 98.12 81 ARG A C 1
ATOM 634 O O . ARG A 1 81 ? -9.479 0.178 6.140 1.00 98.12 81 ARG A O 1
ATOM 641 N N . ALA A 1 82 ? -9.320 -1.285 4.437 1.00 97.81 82 ALA A N 1
ATOM 642 C CA . ALA A 1 82 ? -10.513 -2.043 4.804 1.00 97.81 82 ALA A CA 1
ATOM 643 C C . ALA A 1 82 ? -10.340 -2.748 6.161 1.00 97.81 82 ALA A C 1
ATOM 645 O O . ALA A 1 82 ? -11.215 -2.648 7.021 1.00 97.81 82 ALA A O 1
ATOM 646 N N . ALA A 1 83 ? -9.188 -3.390 6.386 1.00 97.69 83 ALA A N 1
ATOM 647 C CA . ALA A 1 83 ? -8.867 -4.044 7.653 1.00 97.69 83 ALA A CA 1
ATOM 648 C C . ALA A 1 83 ? -8.816 -3.048 8.822 1.00 97.69 83 ALA A C 1
ATOM 650 O O . ALA A 1 83 ? -9.359 -3.323 9.891 1.00 97.69 83 ALA A O 1
ATOM 651 N N . LEU A 1 84 ? -8.215 -1.873 8.608 1.00 98.06 84 LEU A N 1
ATOM 652 C CA . LEU A 1 84 ? -8.176 -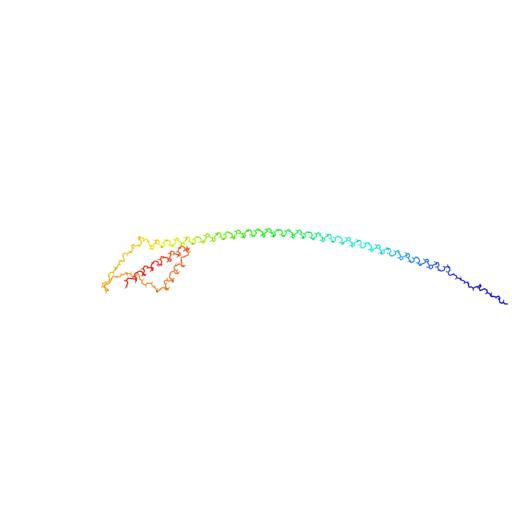0.810 9.606 1.00 98.06 84 LEU A CA 1
ATOM 653 C C . LEU A 1 84 ? -9.587 -0.330 9.954 1.00 98.06 84 LEU A C 1
ATOM 655 O O . LEU A 1 84 ? -9.921 -0.286 11.132 1.00 98.06 84 LEU A O 1
ATOM 659 N N . SER A 1 85 ? -10.424 -0.045 8.952 1.00 97.88 85 SER A N 1
ATOM 660 C CA . SER A 1 85 ? -11.811 0.388 9.167 1.00 97.88 85 SER A CA 1
ATOM 661 C C . SER A 1 85 ? -12.611 -0.633 9.976 1.00 97.88 85 SER A C 1
ATOM 663 O O . SER A 1 85 ? -13.247 -0.267 10.961 1.00 97.88 85 SER A O 1
ATOM 665 N N . ALA A 1 86 ? -12.533 -1.916 9.608 1.00 97.50 86 ALA A N 1
ATOM 666 C CA . ALA A 1 86 ? -13.215 -2.988 10.331 1.00 97.50 86 ALA A CA 1
ATOM 667 C C . ALA A 1 86 ? -12.708 -3.112 11.778 1.00 97.50 86 ALA A C 1
ATOM 669 O O . ALA A 1 86 ? -13.494 -3.282 12.708 1.00 97.50 86 ALA A O 1
ATOM 670 N N . SER A 1 87 ? -11.393 -2.981 11.989 1.00 97.62 87 SER A N 1
ATOM 671 C CA . SER A 1 87 ? -10.803 -3.001 13.329 1.00 97.62 87 SER A CA 1
ATOM 672 C C . SER A 1 87 ? -11.224 -1.795 14.170 1.00 97.62 87 SER A C 1
ATOM 674 O O . SER A 1 87 ? -11.419 -1.946 15.376 1.00 97.62 87 SER A O 1
ATOM 676 N N . THR A 1 88 ? -11.342 -0.606 13.576 1.00 97.75 88 THR A N 1
ATOM 677 C CA . THR A 1 88 ? -11.817 0.595 14.275 1.00 97.75 88 THR A CA 1
ATOM 678 C C . THR A 1 88 ? -13.272 0.426 14.702 1.00 97.75 88 THR A C 1
ATOM 680 O O . THR A 1 88 ? -13.590 0.661 15.864 1.00 97.75 88 THR A O 1
ATOM 683 N N . GLU A 1 89 ? -14.132 -0.068 13.813 1.00 97.56 89 GLU A N 1
ATOM 684 C CA . GLU A 1 89 ? -15.555 -0.290 14.094 1.00 97.56 89 GLU A CA 1
ATOM 685 C C . GLU A 1 89 ? -15.774 -1.374 15.168 1.00 97.56 89 GLU A C 1
ATOM 687 O O . GLU A 1 89 ? -16.581 -1.206 16.091 1.00 97.56 89 GLU A O 1
ATOM 692 N N . ALA A 1 90 ? -14.987 -2.454 15.123 1.00 97.12 90 ALA A N 1
ATOM 693 C CA . ALA A 1 90 ? -14.980 -3.479 16.164 1.00 97.12 90 ALA A CA 1
ATOM 694 C C . ALA A 1 90 ? -14.546 -2.910 17.526 1.00 97.12 90 ALA A C 1
ATOM 696 O O . ALA A 1 90 ? -15.175 -3.200 18.545 1.00 97.12 90 ALA A O 1
ATOM 697 N N . ASN A 1 91 ? -13.510 -2.067 17.552 1.00 97.56 91 ASN A N 1
ATOM 698 C CA . ASN A 1 91 ? -13.041 -1.431 18.782 1.00 97.56 91 ASN A CA 1
ATOM 699 C C . ASN A 1 91 ? -14.085 -0.458 19.353 1.00 97.56 91 ASN A C 1
ATOM 701 O O . ASN A 1 91 ? -14.372 -0.490 20.546 1.00 97.56 91 ASN A O 1
ATOM 705 N N . GLU A 1 92 ? -14.718 0.366 18.515 1.00 97.44 92 GLU A N 1
ATOM 706 C CA . GLU A 1 92 ? -15.809 1.241 18.957 1.00 97.44 92 GLU A CA 1
ATOM 707 C C . GLU A 1 92 ? -16.970 0.450 19.566 1.00 97.44 92 GLU A C 1
ATOM 709 O O . GLU A 1 92 ? -17.531 0.856 20.587 1.00 97.44 92 GLU A O 1
ATOM 714 N N . THR A 1 93 ? -17.307 -0.693 18.970 1.00 96.94 93 THR A N 1
ATOM 715 C CA . THR A 1 93 ? -18.347 -1.588 19.487 1.00 96.94 93 THR A CA 1
ATOM 716 C C . THR A 1 93 ? -17.954 -2.146 20.855 1.00 96.94 93 THR A C 1
ATOM 718 O O . THR A 1 93 ? -18.727 -2.013 21.804 1.00 96.94 93 THR A O 1
ATOM 721 N N . GLN A 1 94 ? -16.725 -2.652 21.002 1.00 96.69 94 GLN A N 1
ATOM 722 C CA . GLN A 1 94 ? -16.207 -3.136 22.288 1.00 96.69 94 GLN A CA 1
ATOM 723 C C . GLN A 1 94 ? -16.189 -2.044 23.363 1.00 96.69 94 GLN A C 1
ATOM 725 O O . GLN A 1 94 ? -16.537 -2.302 24.515 1.00 96.69 94 GLN A O 1
ATOM 730 N N . VAL A 1 95 ? -15.830 -0.807 23.008 1.00 97.56 95 VAL A N 1
ATOM 731 C CA . VAL A 1 95 ? -15.848 0.324 23.946 1.00 97.56 95 VAL A CA 1
ATOM 732 C C . VAL A 1 95 ? -17.271 0.620 24.421 1.00 97.56 95 VAL A C 1
ATOM 734 O O . VAL A 1 95 ? -17.480 0.823 25.620 1.00 97.56 95 VAL A O 1
ATOM 737 N N . ARG A 1 96 ? -18.260 0.618 23.519 1.00 96.56 96 ARG A N 1
ATOM 738 C CA . ARG A 1 96 ? -19.673 0.826 23.885 1.00 96.56 96 ARG A CA 1
ATOM 739 C C . ARG A 1 96 ? -20.192 -0.302 24.776 1.00 96.56 96 ARG A C 1
ATOM 741 O O . ARG A 1 96 ? -20.843 -0.023 25.782 1.00 96.56 96 ARG A O 1
ATOM 748 N N . GLU A 1 97 ? -19.868 -1.551 24.453 1.00 96.56 97 GLU A N 1
ATOM 749 C CA . GLU A 1 97 ? -20.222 -2.715 25.273 1.00 96.56 97 GLU A CA 1
ATOM 750 C C . GLU A 1 97 ? -19.601 -2.632 26.669 1.00 96.56 97 GLU A C 1
ATOM 752 O O . GLU A 1 97 ? -20.299 -2.816 27.668 1.00 96.56 97 GLU A O 1
ATOM 757 N N . PHE A 1 98 ? -18.318 -2.280 26.759 1.00 96.94 98 PHE A N 1
ATOM 758 C CA . PHE A 1 98 ? -17.630 -2.113 28.035 1.00 96.94 98 PHE A CA 1
ATOM 759 C C . PHE A 1 98 ? -18.252 -0.994 28.878 1.00 96.94 98 PHE A C 1
ATOM 761 O O . PHE A 1 98 ? -18.465 -1.164 30.079 1.00 96.94 98 PHE A O 1
ATOM 768 N N . GLN A 1 99 ? -18.597 0.142 28.264 1.00 96.00 99 GLN A N 1
ATOM 769 C CA . GLN A 1 99 ? -19.292 1.230 28.955 1.00 96.00 99 GLN A CA 1
ATOM 770 C C . GLN A 1 99 ? -20.676 0.799 29.454 1.00 96.00 99 GLN A C 1
ATOM 772 O O . GLN A 1 99 ? -21.024 1.092 30.599 1.00 96.00 99 GLN A O 1
ATOM 777 N N . ALA A 1 100 ? -21.441 0.062 28.646 1.00 95.50 100 ALA A N 1
ATOM 778 C CA . ALA A 1 100 ? -22.743 -0.462 29.053 1.00 95.50 100 ALA A CA 1
ATOM 779 C C . ALA A 1 100 ? -22.618 -1.445 30.229 1.00 95.50 100 ALA A C 1
ATOM 781 O O . ALA A 1 100 ? -23.327 -1.311 31.227 1.00 95.50 100 ALA A O 1
ATOM 782 N N . GLN A 1 101 ? -21.672 -2.387 30.156 1.00 94.38 101 GLN A N 1
ATOM 783 C CA . GLN A 1 101 ? -21.396 -3.331 31.243 1.00 94.38 101 GLN A CA 1
ATOM 784 C C . GLN A 1 101 ? -20.956 -2.613 32.518 1.00 94.38 101 GLN A C 1
ATOM 786 O O . GLN A 1 101 ? -21.443 -2.939 33.600 1.00 94.38 101 GLN A O 1
ATOM 791 N N . LYS A 1 102 ? -20.091 -1.600 32.401 1.00 95.44 102 LYS A N 1
ATOM 792 C CA . LYS A 1 102 ? -19.662 -0.779 33.535 1.00 95.44 102 LYS A CA 1
ATOM 793 C C . LYS A 1 102 ? -20.859 -0.145 34.248 1.00 95.44 102 LYS A C 1
ATOM 795 O O . LYS A 1 102 ? -20.954 -0.268 35.465 1.00 95.44 102 LYS A O 1
ATOM 800 N N . VAL A 1 103 ? -21.781 0.477 33.509 1.00 95.69 103 VAL A N 1
ATOM 801 C CA . VAL A 1 103 ? -22.983 1.104 34.092 1.00 95.69 103 VAL A CA 1
ATOM 802 C C . VAL A 1 103 ? -23.864 0.070 34.794 1.00 95.69 103 VAL A C 1
ATOM 804 O O . VAL A 1 103 ? -24.290 0.301 35.923 1.00 95.69 103 VAL A O 1
ATOM 807 N N . VAL A 1 104 ? -24.101 -1.088 34.169 1.00 94.56 104 VAL A N 1
ATOM 808 C CA . VAL A 1 104 ? -24.900 -2.173 34.771 1.00 94.56 104 VAL A CA 1
ATOM 809 C C . VAL A 1 104 ? -24.264 -2.672 36.069 1.00 94.56 104 VAL A C 1
ATOM 811 O O . VAL A 1 104 ? -24.960 -2.860 37.068 1.00 94.56 104 VAL A O 1
ATOM 814 N N . ILE A 1 105 ? -22.944 -2.856 36.080 1.00 92.75 105 ILE A N 1
ATOM 815 C CA . ILE A 1 105 ? -22.203 -3.296 37.264 1.00 92.75 105 ILE A CA 1
ATOM 816 C C . ILE A 1 105 ? -22.289 -2.240 38.371 1.00 92.75 105 ILE A C 1
ATOM 818 O O . ILE A 1 105 ? -22.660 -2.581 39.495 1.00 92.75 105 ILE A O 1
ATOM 822 N N . GLU A 1 106 ? -21.999 -0.972 38.064 1.00 93.62 106 GLU A N 1
ATOM 823 C CA . GLU A 1 106 ? -22.073 0.134 39.027 1.00 93.62 106 GLU A CA 1
ATOM 824 C C . GLU A 1 106 ? -23.476 0.273 39.626 1.00 93.62 106 GLU A C 1
ATOM 826 O O . GLU A 1 106 ? -23.603 0.407 40.845 1.00 93.62 106 GLU A O 1
ATOM 831 N N . GLN A 1 107 ? -24.524 0.171 38.803 1.00 91.12 107 GLN A N 1
ATOM 832 C CA . GLN A 1 107 ? -25.904 0.186 39.284 1.00 91.12 107 GLN A CA 1
ATOM 833 C C . GLN A 1 107 ? -26.190 -1.021 40.182 1.00 91.12 107 GLN A C 1
ATOM 835 O O . GLN A 1 107 ? -26.716 -0.850 41.276 1.00 91.12 107 GLN A O 1
ATOM 840 N N . SER A 1 108 ? -25.760 -2.225 39.792 1.00 93.75 108 SER A N 1
ATOM 841 C CA . SER A 1 108 ? -25.971 -3.427 40.609 1.00 93.75 108 SER A CA 1
ATOM 842 C C . SER A 1 108 ? -25.303 -3.332 41.985 1.00 93.75 108 SER A C 1
ATOM 844 O O . SER A 1 108 ? -25.853 -3.819 42.974 1.00 93.75 108 SER A O 1
ATOM 846 N 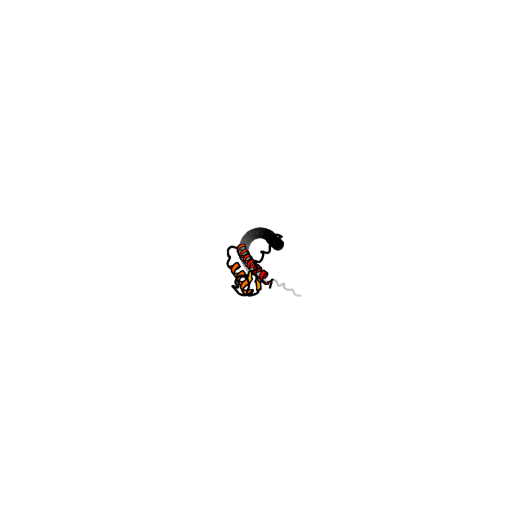N . PHE A 1 109 ? -24.130 -2.694 42.074 1.00 90.25 109 PHE A N 1
ATOM 847 C CA . PHE A 1 109 ? -23.461 -2.453 43.349 1.00 90.25 109 PHE A CA 1
ATOM 848 C C . PHE A 1 109 ? -24.208 -1.415 44.184 1.00 90.25 109 PHE A C 1
ATOM 850 O O . PHE A 1 109 ? -24.401 -1.653 45.376 1.00 90.25 109 PHE A O 1
ATOM 857 N N . ARG A 1 110 ? -24.671 -0.314 43.576 1.00 90.88 110 ARG A N 1
ATOM 858 C CA . ARG A 1 110 ? -25.509 0.687 44.262 1.00 90.88 110 ARG A CA 1
ATOM 859 C C . ARG A 1 110 ? -26.785 0.056 44.817 1.00 90.88 110 ARG A C 1
ATOM 861 O O . ARG A 1 110 ? -27.018 0.150 46.017 1.00 90.88 110 ARG A O 1
ATOM 868 N N . ASP A 1 111 ? -27.520 -0.686 43.992 1.00 87.50 111 ASP A N 1
ATOM 869 C CA . ASP A 1 111 ? -28.761 -1.364 44.387 1.00 87.50 111 ASP A CA 1
ATOM 870 C C . ASP A 1 111 ? -28.523 -2.364 45.529 1.00 87.50 111 ASP A C 1
ATOM 872 O O . ASP A 1 111 ? -29.319 -2.468 46.464 1.00 87.50 111 ASP A O 1
ATOM 876 N N . ARG A 1 112 ? -27.408 -3.108 45.489 1.00 87.12 112 ARG A N 1
ATOM 877 C CA . ARG A 1 112 ? -27.036 -4.047 46.560 1.00 87.12 112 ARG A CA 1
ATOM 878 C C . ARG A 1 112 ? -26.691 -3.329 47.861 1.00 87.12 112 ARG A C 1
ATOM 880 O O . ARG A 1 112 ? -27.091 -3.821 48.914 1.00 87.12 112 ARG A O 1
ATOM 887 N N . ILE A 1 113 ? -25.973 -2.207 47.805 1.00 87.38 113 ILE A N 1
ATOM 888 C CA . ILE A 1 113 ? -25.658 -1.396 48.991 1.00 87.38 113 ILE A CA 1
ATOM 889 C C . ILE A 1 113 ? -26.951 -0.845 49.596 1.00 87.38 113 ILE A C 1
ATOM 891 O O . ILE A 1 113 ? -27.199 -1.062 50.779 1.00 87.38 113 ILE A O 1
ATOM 895 N N . GLU A 1 114 ? -27.829 -0.249 48.787 1.00 84.75 114 GLU A N 1
ATOM 896 C CA . GLU A 1 114 ? -29.126 0.263 49.247 1.00 84.75 114 GLU A CA 1
ATOM 897 C C . GLU A 1 114 ? -30.016 -0.848 49.831 1.00 84.75 114 GLU A C 1
ATOM 899 O O . GLU A 1 114 ? -30.649 -0.672 50.876 1.00 84.75 114 GLU A O 1
ATOM 904 N N . ALA A 1 115 ? -30.035 -2.035 49.218 1.00 82.56 115 ALA A N 1
ATOM 905 C CA . ALA A 1 115 ? -30.761 -3.191 49.742 1.00 82.56 115 ALA A CA 1
ATOM 906 C C . ALA A 1 115 ? -30.188 -3.703 51.078 1.00 82.56 115 ALA A C 1
ATOM 908 O O . ALA A 1 115 ? -30.936 -4.209 51.920 1.00 82.56 115 ALA A O 1
ATOM 909 N N . VAL A 1 116 ? -28.871 -3.612 51.285 1.00 80.62 116 VAL A N 1
ATOM 910 C CA . VAL A 1 116 ? -28.225 -3.972 52.557 1.00 80.62 116 VAL A CA 1
ATOM 911 C C . VAL A 1 116 ? -28.522 -2.922 53.622 1.00 80.62 116 VAL A C 1
ATOM 913 O O . VAL A 1 116 ? -28.934 -3.307 54.716 1.00 80.62 116 VAL A O 1
ATOM 916 N N . ASP A 1 117 ? -28.408 -1.634 53.304 1.00 77.38 117 ASP A N 1
ATOM 917 C CA . ASP A 1 117 ? -28.712 -0.538 54.229 1.00 77.38 117 ASP A CA 1
ATOM 918 C C . ASP A 1 117 ? -30.177 -0.565 54.658 1.00 77.38 117 ASP A C 1
ATOM 920 O O . ASP A 1 117 ? -30.479 -0.529 55.849 1.00 77.38 117 ASP A O 1
ATOM 924 N N . THR A 1 118 ? -31.108 -0.735 53.719 1.00 76.19 118 THR A N 1
ATOM 925 C CA . THR A 1 118 ? -32.538 -0.866 54.042 1.00 76.19 118 THR A CA 1
ATOM 926 C C . THR A 1 118 ? -32.829 -2.104 54.887 1.00 76.19 118 THR A C 1
ATOM 928 O O . THR A 1 118 ? -33.627 -2.022 55.820 1.00 76.19 118 THR A O 1
ATOM 931 N N . LYS A 1 119 ? -32.174 -3.247 54.638 1.00 73.19 119 LYS A N 1
ATOM 932 C CA . LYS A 1 119 ? -32.280 -4.428 55.516 1.00 73.19 119 LYS A CA 1
ATOM 933 C C . LYS A 1 119 ? -31.720 -4.156 56.909 1.00 73.19 119 LYS A C 1
ATOM 935 O O . LYS A 1 119 ? -32.378 -4.519 57.881 1.00 73.19 119 LYS A O 1
ATOM 940 N N . TYR A 1 120 ? -30.553 -3.523 57.017 1.00 66.38 120 TYR A N 1
ATOM 941 C CA . TYR A 1 120 ? -29.937 -3.179 58.299 1.00 66.38 120 TYR A CA 1
ATOM 942 C C . TYR A 1 120 ? -30.799 -2.196 59.090 1.00 66.38 120 TYR A C 1
ATOM 944 O O . TYR A 1 120 ? -31.065 -2.438 60.263 1.00 66.38 120 TYR A O 1
ATOM 952 N N . VAL A 1 121 ? -31.303 -1.141 58.450 1.00 64.62 121 VAL A N 1
ATOM 953 C CA . VAL A 1 121 ? -32.218 -0.166 59.058 1.00 64.62 121 VAL A CA 1
ATOM 954 C C . VAL A 1 121 ? -33.516 -0.853 59.483 1.00 64.62 121 VAL A C 1
ATOM 956 O O . VAL A 1 121 ? -33.935 -0.720 60.630 1.00 64.62 121 VAL A O 1
ATOM 959 N N . ASN A 1 122 ? -34.120 -1.671 58.622 1.00 65.12 122 ASN A N 1
ATOM 960 C CA . ASN A 1 122 ? -35.336 -2.402 58.976 1.00 65.12 122 ASN A CA 1
ATOM 961 C C . ASN A 1 122 ? -35.109 -3.422 60.102 1.00 65.12 122 ASN A C 1
ATOM 963 O O . ASN A 1 122 ? -36.017 -3.650 60.890 1.00 65.12 122 ASN A O 1
ATOM 967 N N . GLN A 1 123 ? -33.929 -4.034 60.221 1.00 62.19 123 GLN A N 1
ATOM 968 C CA . GLN A 1 123 ? -33.608 -4.939 61.331 1.00 62.19 123 GLN A CA 1
ATOM 969 C C . GLN A 1 123 ? -33.287 -4.186 62.628 1.00 62.19 123 GLN A C 1
ATOM 971 O O . GLN A 1 123 ? -33.749 -4.600 63.689 1.00 62.19 123 GLN A O 1
ATOM 976 N N . ALA A 1 124 ? -32.551 -3.076 62.549 1.00 56.25 124 ALA A N 1
ATOM 977 C CA . ALA A 1 124 ? -32.181 -2.251 63.697 1.00 56.25 124 ALA A CA 1
ATOM 978 C C . ALA A 1 124 ? -33.377 -1.485 64.287 1.00 56.25 124 ALA A C 1
ATOM 980 O O . ALA A 1 124 ? -33.428 -1.272 65.496 1.00 56.25 124 ALA A O 1
ATOM 981 N N . PHE A 1 125 ? -34.352 -1.108 63.453 1.00 52.97 125 PHE A N 1
ATOM 982 C CA . PHE A 1 125 ? -35.508 -0.296 63.849 1.00 52.97 125 PHE A CA 1
ATOM 983 C C . PHE A 1 125 ? -36.858 -1.021 63.702 1.00 52.97 125 PHE A C 1
ATOM 985 O O . PHE A 1 125 ? -37.914 -0.403 63.837 1.00 52.97 125 PHE A O 1
ATOM 992 N N . SER A 1 126 ? -36.863 -2.339 63.464 1.00 46.38 126 SER A N 1
ATOM 993 C CA . SER A 1 126 ? -38.098 -3.132 63.473 1.00 46.38 126 SER A CA 1
ATOM 994 C C . SER A 1 126 ? -38.705 -3.171 64.883 1.00 46.38 126 SER A C 1
ATOM 996 O O . SER A 1 126 ? -38.042 -3.616 65.825 1.00 46.38 126 SER A O 1
ATOM 998 N N . PRO A 1 127 ? -40.000 -2.841 65.051 1.00 52.41 127 PRO A N 1
ATOM 999 C CA . PRO A 1 127 ? -40.686 -2.928 66.342 1.00 52.41 127 PRO A CA 1
ATOM 1000 C C . PRO A 1 127 ? -40.812 -4.370 66.867 1.00 52.41 127 PRO A C 1
ATOM 1002 O O . PRO A 1 127 ? -41.154 -4.571 68.029 1.00 52.41 127 PRO A O 1
ATOM 1005 N N . LYS A 1 128 ? -40.512 -5.392 66.046 1.00 53.41 128 LYS A N 1
ATOM 1006 C CA . LYS A 1 128 ? -40.427 -6.796 66.488 1.00 53.41 128 LYS A CA 1
ATOM 1007 C C . LYS A 1 128 ? -39.044 -7.180 67.036 1.00 53.41 128 LYS A C 1
ATOM 1009 O O . LYS A 1 128 ? -38.958 -8.188 67.732 1.00 53.41 128 LYS A O 1
ATOM 1014 N N . ALA A 1 129 ? -37.992 -6.407 66.745 1.00 44.88 129 ALA A N 1
ATOM 1015 C CA . ALA A 1 129 ? -36.638 -6.622 67.271 1.00 44.88 129 ALA A CA 1
ATOM 1016 C C . ALA A 1 129 ? -36.443 -6.024 68.679 1.00 44.88 129 ALA A C 1
ATOM 1018 O O . ALA A 1 129 ? -35.543 -6.437 69.402 1.00 44.88 129 ALA A O 1
ATOM 1019 N N . LEU A 1 130 ? -37.352 -5.150 69.128 1.00 43.88 130 LEU A N 1
ATOM 1020 C CA . LEU A 1 130 ? -37.475 -4.712 70.527 1.00 43.88 130 LEU A CA 1
ATOM 1021 C C . LEU A 1 130 ? -38.223 -5.733 71.404 1.00 43.88 130 LEU A C 1
ATOM 1023 O O . LEU A 1 130 ? -38.950 -5.384 72.329 1.00 43.88 130 LEU A O 1
ATOM 1027 N N . LYS A 1 131 ? -38.027 -7.025 71.143 1.00 44.12 131 LYS A N 1
ATOM 1028 C CA . LYS A 1 131 ? -37.990 -7.986 72.239 1.00 44.12 131 LYS A CA 1
ATOM 1029 C C . LYS A 1 131 ? -36.521 -8.187 72.537 1.00 44.12 131 LYS A C 1
ATOM 1031 O O . LYS A 1 131 ? -35.895 -9.087 71.981 1.00 44.12 131 LYS A O 1
ATOM 1036 N N . THR A 1 132 ? -35.977 -7.337 73.403 1.00 43.91 132 THR A N 1
ATOM 1037 C CA . THR A 1 132 ? -34.840 -7.764 74.212 1.00 43.91 132 THR A CA 1
ATOM 1038 C C . THR A 1 132 ? -35.211 -9.152 74.737 1.00 43.91 132 THR A C 1
ATOM 1040 O O . THR A 1 132 ? -36.270 -9.289 75.362 1.00 43.91 132 THR A O 1
ATOM 1043 N N . PRO A 1 133 ? -34.459 -10.222 74.414 1.00 43.62 133 PRO A N 1
ATOM 1044 C CA . PRO A 1 133 ? -34.642 -11.454 75.156 1.00 43.62 133 PRO A CA 1
ATOM 1045 C C . PRO A 1 133 ? -34.460 -11.032 76.606 1.00 43.62 133 PRO A C 1
ATOM 1047 O O . PRO A 1 133 ? -33.471 -10.370 76.916 1.00 43.62 133 PRO A O 1
ATOM 1050 N N . ALA A 1 134 ? -35.463 -11.289 77.449 1.00 45.81 134 ALA A N 1
ATOM 1051 C CA . ALA A 1 134 ? -35.312 -11.094 78.876 1.00 45.81 134 ALA A CA 1
ATOM 1052 C C . ALA A 1 134 ? -34.026 -11.831 79.240 1.00 45.81 134 ALA A C 1
ATOM 1054 O O . ALA A 1 134 ? -33.976 -13.059 79.134 1.00 45.81 134 ALA A O 1
ATOM 1055 N N . VAL A 1 135 ? -32.964 -11.072 79.513 1.00 49.19 135 VAL A N 1
ATOM 1056 C CA . VAL A 1 135 ? -31.699 -11.616 79.973 1.00 49.19 135 VAL A CA 1
ATOM 1057 C C . VAL A 1 135 ? -32.105 -12.387 81.217 1.00 49.19 135 VAL A C 1
ATOM 1059 O O . VAL A 1 135 ? -32.573 -11.791 82.186 1.00 49.19 135 VAL A O 1
ATOM 1062 N N . GLN A 1 136 ? -32.083 -13.720 81.143 1.00 51.09 136 GLN A N 1
ATOM 1063 C CA . GLN A 1 136 ? -32.282 -14.552 82.319 1.00 51.09 136 GLN A CA 1
ATOM 1064 C C . GLN A 1 136 ? -31.036 -14.339 83.165 1.00 51.09 136 GLN A C 1
ATOM 1066 O O . GLN A 1 136 ? -30.030 -15.025 83.018 1.00 51.09 136 GLN A O 1
ATOM 1071 N N . LEU A 1 137 ? -31.091 -13.282 83.966 1.00 50.31 137 LEU A N 1
ATOM 1072 C CA . LEU A 1 137 ? -30.102 -12.958 84.962 1.00 50.31 137 LEU A CA 1
ATOM 1073 C C . LEU A 1 137 ? -30.138 -14.081 85.993 1.00 50.31 137 LEU A C 1
ATOM 1075 O O . LEU A 1 137 ? -31.151 -14.301 86.661 1.00 50.31 137 LEU A O 1
ATOM 1079 N N . THR A 1 138 ? -29.046 -14.824 86.082 1.00 53.91 138 THR A N 1
ATOM 1080 C CA . THR A 1 138 ? -28.869 -15.835 87.122 1.00 53.91 138 THR A CA 1
ATOM 1081 C C . THR A 1 138 ? -28.367 -15.120 88.371 1.00 53.91 138 THR A C 1
ATOM 1083 O O . THR A 1 138 ? -27.388 -14.380 88.309 1.00 53.91 138 THR A O 1
ATOM 1086 N N . TYR A 1 139 ? -29.059 -15.300 89.494 1.00 46.91 139 TYR A N 1
ATOM 1087 C CA . TYR A 1 139 ? -28.660 -14.728 90.780 1.00 46.91 139 TYR A CA 1
ATOM 1088 C C . TYR A 1 139 ? -27.490 -15.531 91.365 1.00 46.91 139 TYR A C 1
ATOM 1090 O O . TYR A 1 139 ? -27.634 -16.740 91.559 1.00 46.91 139 TYR A O 1
ATOM 1098 N N . ASP A 1 140 ? -26.351 -14.880 91.642 1.00 51.62 140 ASP A N 1
ATOM 1099 C CA . ASP A 1 140 ? -25.244 -15.485 92.399 1.00 51.62 140 ASP A CA 1
ATOM 1100 C C . ASP A 1 140 ? -25.368 -15.146 93.894 1.00 51.62 140 ASP A C 1
ATOM 1102 O O . ASP A 1 140 ? -25.166 -13.986 94.277 1.00 51.62 140 ASP A O 1
ATOM 1106 N N . PRO A 1 141 ? -25.635 -16.125 94.776 1.00 51.38 141 PRO A N 1
ATOM 1107 C CA . PRO A 1 141 ? -25.679 -15.886 96.214 1.00 51.38 141 PRO A CA 1
ATOM 1108 C C . PRO A 1 141 ? -24.331 -15.447 96.811 1.00 51.38 141 PRO A C 1
ATOM 1110 O O . PRO A 1 141 ? -24.323 -14.867 97.894 1.00 51.38 141 PRO A O 1
ATOM 1113 N N . ALA A 1 142 ? -23.198 -15.712 96.147 1.00 47.97 142 ALA A N 1
ATOM 1114 C CA . ALA A 1 142 ? -21.869 -15.357 96.654 1.00 47.97 142 ALA A CA 1
ATOM 1115 C C . ALA A 1 142 ? -21.507 -13.879 96.429 1.00 47.97 142 ALA A C 1
ATOM 1117 O O . ALA A 1 142 ? -20.723 -13.314 97.190 1.00 47.97 142 ALA A O 1
ATOM 1118 N N . LEU A 1 143 ? -22.083 -13.253 95.399 1.00 53.00 143 LEU A N 1
ATOM 1119 C CA . LEU A 1 143 ? -21.825 -11.857 95.022 1.00 53.00 143 LEU A CA 1
ATOM 1120 C C . LEU A 1 143 ? -23.042 -10.947 95.251 1.00 53.00 143 LEU A C 1
ATOM 1122 O O . LEU A 1 143 ? -22.927 -9.730 95.131 1.00 53.00 143 LEU A O 1
ATOM 1126 N N . GLY A 1 144 ? -24.203 -11.519 95.592 1.00 44.59 144 GLY A N 1
ATOM 1127 C CA . GLY A 1 144 ? -25.431 -10.776 95.881 1.00 44.59 144 GLY A CA 1
ATOM 1128 C C . GLY A 1 144 ? -26.023 -10.049 94.670 1.00 44.59 144 GLY A C 1
ATOM 1129 O O . GLY A 1 144 ? -26.865 -9.170 94.851 1.00 44.59 144 GLY A O 1
ATOM 1130 N N . ALA A 1 145 ? -25.598 -10.401 93.454 1.00 52.50 145 ALA A N 1
ATOM 1131 C CA . ALA A 1 145 ? -25.942 -9.701 92.225 1.00 52.50 145 ALA A CA 1
ATOM 1132 C C . ALA A 1 145 ? -26.434 -10.655 91.129 1.00 52.50 145 ALA A C 1
ATOM 1134 O O . ALA A 1 145 ? -26.102 -11.841 91.069 1.00 52.50 145 ALA A O 1
ATOM 1135 N N . ASN A 1 146 ? -27.252 -10.088 90.252 1.00 54.19 146 ASN A N 1
ATOM 1136 C CA . ASN A 1 146 ? -27.753 -10.705 89.037 1.00 54.19 146 ASN A CA 1
ATOM 1137 C C . ASN A 1 146 ? -26.700 -10.551 87.934 1.00 54.19 146 ASN A C 1
ATOM 1139 O O . ASN A 1 146 ? -26.309 -9.423 87.650 1.00 54.19 146 ASN A O 1
ATOM 1143 N N . TYR A 1 147 ? -26.262 -11.644 87.301 1.00 51.44 147 TYR A N 1
ATOM 1144 C CA . TYR A 1 147 ? -25.272 -11.577 86.219 1.00 51.44 147 TYR A CA 1
ATOM 1145 C C . TYR A 1 147 ? -25.735 -12.307 84.952 1.00 51.44 147 TYR A C 1
ATOM 1147 O O . TYR A 1 147 ? -26.441 -13.321 84.999 1.00 51.44 147 TYR A O 1
ATOM 1155 N N . CYS A 1 148 ? -25.322 -11.776 83.798 1.00 53.09 148 CYS A N 1
ATOM 1156 C CA . CYS A 1 148 ? -25.449 -12.442 82.504 1.00 53.09 148 CYS A CA 1
ATOM 1157 C C . CYS A 1 148 ? -24.326 -13.495 82.396 1.00 53.09 148 CYS A C 1
ATOM 1159 O O . CYS A 1 148 ? -23.151 -13.126 82.495 1.00 53.09 148 CYS A O 1
ATOM 1161 N N . PRO A 1 149 ? -24.622 -14.796 82.201 1.00 49.94 149 PRO A N 1
ATOM 1162 C CA . PRO A 1 149 ? -23.578 -15.799 82.033 1.00 49.94 149 PRO A CA 1
ATOM 1163 C C . PRO A 1 149 ? -22.832 -15.538 80.720 1.00 49.94 149 PRO A C 1
ATOM 1165 O O . PRO A 1 149 ? -23.312 -15.841 79.626 1.00 49.94 149 PRO A O 1
ATOM 1168 N N . LEU A 1 150 ? -21.641 -14.946 80.820 1.00 48.44 150 LEU A N 1
ATOM 1169 C CA . LEU A 1 150 ? -20.763 -14.742 79.674 1.00 48.44 150 LEU A CA 1
ATOM 1170 C C . LEU A 1 150 ? -20.384 -16.116 79.091 1.00 48.44 150 LEU A C 1
ATOM 1172 O O . LEU A 1 150 ? -19.943 -16.991 79.841 1.00 48.44 150 LEU A O 1
ATOM 1176 N N . PRO A 1 151 ? -20.489 -16.335 77.765 1.00 49.59 151 PRO A N 1
ATOM 1177 C CA . PRO A 1 151 ? -19.997 -17.572 77.168 1.00 49.59 151 PRO A CA 1
ATOM 1178 C C . PRO A 1 151 ? -18.498 -17.737 77.479 1.00 49.59 151 PRO A C 1
ATOM 1180 O O . PRO A 1 151 ? -17.793 -16.727 77.608 1.00 49.59 151 PRO A O 1
ATOM 1183 N N . PRO A 1 152 ? -17.982 -18.975 77.595 1.00 51.09 152 PRO A N 1
ATOM 1184 C CA . PRO A 1 152 ? -16.642 -19.251 78.107 1.00 51.09 152 PRO A CA 1
ATOM 1185 C C . PRO A 1 152 ? -15.573 -18.484 77.329 1.00 51.09 152 PRO A C 1
ATOM 1187 O O . PRO A 1 152 ? -15.610 -18.408 76.096 1.00 51.09 152 PRO A O 1
ATOM 1190 N N . ARG A 1 153 ? -14.629 -17.882 78.061 1.00 46.31 153 ARG A N 1
ATOM 1191 C CA . ARG A 1 153 ? -13.534 -17.043 77.548 1.00 46.31 153 ARG A CA 1
ATOM 1192 C C . ARG A 1 153 ? -12.485 -17.894 76.828 1.00 46.31 153 ARG A C 1
ATOM 1194 O O . ARG A 1 153 ? -11.322 -17.946 77.208 1.00 46.31 153 ARG A O 1
ATOM 1201 N N . ASN A 1 154 ? -12.897 -18.563 75.764 1.00 49.19 154 ASN A N 1
ATOM 1202 C CA . ASN A 1 154 ? -11.984 -19.233 74.867 1.00 49.19 154 ASN A CA 1
ATOM 1203 C C . ASN A 1 154 ? -11.519 -18.188 73.849 1.00 49.19 154 ASN A C 1
ATOM 1205 O O . ASN A 1 154 ? -12.250 -17.881 72.915 1.00 49.19 154 ASN A O 1
ATOM 1209 N N . ARG A 1 155 ? -10.290 -17.691 74.051 1.00 50.38 155 ARG A N 1
ATOM 1210 C CA . ARG A 1 155 ? -9.430 -16.924 73.120 1.00 50.38 155 ARG A CA 1
ATOM 1211 C C . ARG A 1 155 ? -9.375 -15.402 73.306 1.00 50.38 155 ARG A C 1
ATOM 1213 O O . ARG A 1 155 ? -10.320 -14.757 73.744 1.00 50.38 155 ARG A O 1
ATOM 1220 N N . GLY A 1 156 ? -8.153 -14.907 73.071 1.00 53.44 156 GLY A N 1
ATOM 1221 C CA . GLY A 1 156 ? -7.617 -13.600 73.452 1.00 53.44 156 GLY A CA 1
ATOM 1222 C C . GLY A 1 156 ? -8.308 -12.406 72.802 1.00 53.44 156 GLY A C 1
ATOM 1223 O O . GLY A 1 156 ? -9.240 -12.562 72.027 1.00 53.44 156 GLY A O 1
ATOM 1224 N N . GLY A 1 157 ? -7.854 -11.207 73.175 1.00 56.12 157 GLY A N 1
ATOM 1225 C CA . GLY A 1 157 ? -8.483 -9.925 72.842 1.00 56.12 157 GLY A CA 1
ATOM 1226 C C . GLY A 1 157 ? -8.718 -9.650 71.350 1.00 56.12 157 GLY A C 1
ATOM 1227 O O . GLY A 1 157 ? -8.445 -10.470 70.480 1.00 56.12 157 GLY A O 1
ATOM 1228 N N . SER A 1 158 ? -9.199 -8.444 71.056 1.00 52.88 158 SER A N 1
ATOM 1229 C CA . SER A 1 158 ? -9.672 -7.956 69.745 1.00 52.88 158 SER A CA 1
ATOM 1230 C C . SER A 1 158 ? -8.825 -8.342 68.517 1.00 52.88 158 SER A C 1
ATOM 1232 O O . SER A 1 158 ? -9.371 -8.545 67.438 1.00 52.88 158 SER A O 1
ATOM 1234 N N . SER A 1 159 ? -7.511 -8.526 68.662 1.00 49.62 159 SER A N 1
ATOM 1235 C CA . SER A 1 159 ? -6.632 -9.009 67.584 1.00 49.62 159 SER A CA 1
ATOM 1236 C C . SER A 1 159 ? -6.838 -10.495 67.222 1.00 49.62 159 SER A C 1
ATOM 1238 O O . SER A 1 159 ? -6.869 -10.851 66.043 1.00 49.62 159 SER A O 1
ATOM 1240 N N . ALA A 1 160 ? -7.062 -11.374 68.205 1.00 55.41 160 ALA A N 1
ATOM 1241 C CA . ALA A 1 160 ? -7.369 -12.786 67.951 1.00 55.41 160 ALA A CA 1
ATOM 1242 C C . ALA A 1 160 ? -8.753 -12.960 67.300 1.00 55.41 160 ALA A C 1
ATOM 1244 O O . ALA A 1 160 ? -8.937 -13.849 66.475 1.00 55.41 160 ALA A O 1
ATOM 1245 N N . MET A 1 161 ? -9.685 -12.057 67.613 1.00 56.19 161 MET A N 1
ATOM 1246 C CA . MET A 1 161 ? -11.022 -11.991 67.020 1.00 56.19 161 MET A CA 1
ATOM 1247 C C . MET A 1 161 ? -10.982 -11.632 65.530 1.00 56.19 161 MET A C 1
ATOM 1249 O O . MET A 1 161 ? -11.620 -12.301 64.721 1.00 56.19 161 MET A O 1
ATOM 1253 N N . ILE A 1 162 ? -10.215 -10.605 65.150 1.00 57.41 162 ILE A N 1
ATOM 1254 C CA . ILE A 1 162 ? -10.040 -10.237 63.736 1.00 57.41 162 ILE A CA 1
ATOM 1255 C C . ILE A 1 162 ? -9.394 -11.397 62.978 1.00 57.41 162 ILE A C 1
ATOM 1257 O O . ILE A 1 162 ? -9.824 -11.736 61.879 1.00 57.41 162 ILE A O 1
ATOM 1261 N N . LYS A 1 163 ? -8.409 -12.060 63.594 1.00 58.16 163 LYS A N 1
ATOM 1262 C CA . LYS A 1 163 ? -7.759 -13.226 62.998 1.00 58.16 163 LYS A CA 1
ATOM 1263 C C . LYS A 1 163 ? -8.747 -14.367 62.747 1.00 58.16 163 LYS A C 1
ATOM 1265 O O . LYS A 1 163 ? -8.711 -14.939 61.669 1.00 58.16 163 LYS A O 1
ATOM 1270 N N . GLU A 1 164 ? -9.646 -14.655 63.686 1.00 58.59 164 GLU A N 1
ATOM 1271 C CA . GLU A 1 164 ? -10.634 -15.735 63.561 1.00 58.59 164 GLU A CA 1
ATOM 1272 C C . GLU A 1 164 ? -11.748 -15.410 62.546 1.00 58.59 164 GLU A C 1
ATOM 1274 O O . GLU A 1 164 ? -12.157 -16.286 61.781 1.00 58.59 164 GLU A O 1
ATOM 1279 N N . LEU A 1 165 ? -12.186 -14.147 62.464 1.00 58.84 165 LEU A N 1
ATOM 1280 C CA . LEU A 1 165 ? -13.113 -13.662 61.428 1.00 58.84 165 LEU A CA 1
ATOM 1281 C C . LEU A 1 165 ? -12.505 -13.779 60.025 1.00 58.84 165 LEU A C 1
ATOM 1283 O O . LEU A 1 165 ? -13.160 -14.255 59.101 1.00 58.84 165 LEU A O 1
ATOM 1287 N N . LEU A 1 166 ? -11.232 -13.405 59.879 1.00 60.41 166 LEU A N 1
ATOM 1288 C CA . LEU A 1 166 ? -10.521 -13.506 58.606 1.00 60.41 166 LEU A CA 1
ATOM 1289 C C . LEU A 1 166 ? -10.207 -14.963 58.236 1.00 60.41 166 LEU A C 1
ATOM 1291 O O . LEU A 1 166 ? -10.340 -15.327 57.072 1.00 60.41 166 LEU A O 1
ATOM 1295 N N . THR A 1 167 ? -9.844 -15.826 59.195 1.00 61.28 167 THR A N 1
ATOM 1296 C CA . THR A 1 167 ? -9.569 -17.245 58.897 1.00 61.28 167 THR A CA 1
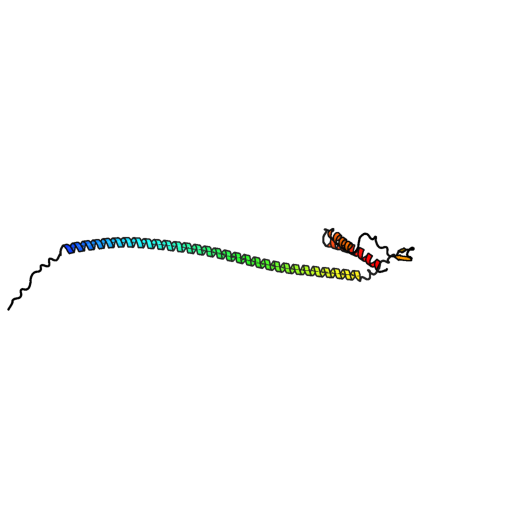ATOM 1297 C C . THR A 1 167 ? -10.831 -18.070 58.660 1.00 61.28 167 THR A C 1
ATOM 1299 O O . THR A 1 167 ? -10.774 -19.009 57.875 1.00 61.28 167 THR A O 1
ATOM 1302 N N . SER A 1 168 ? -11.962 -17.744 59.296 1.00 57.59 168 SER A N 1
ATOM 1303 C CA . SER A 1 168 ? -13.248 -18.409 59.017 1.00 57.59 168 SER A CA 1
ATOM 1304 C C . SER A 1 168 ? -13.823 -18.007 57.659 1.00 57.59 168 SER A C 1
ATOM 1306 O O . SER A 1 168 ? -14.305 -18.874 56.938 1.00 57.59 168 SER A O 1
ATOM 1308 N N . GLY A 1 169 ? -13.681 -16.739 57.261 1.00 54.00 169 GLY A N 1
ATOM 1309 C CA . GLY A 1 169 ? -14.010 -16.302 55.904 1.00 54.00 169 GLY A CA 1
ATOM 1310 C C . GLY A 1 169 ? -13.091 -16.906 54.835 1.00 54.00 169 GLY A C 1
ATOM 1311 O O . GLY A 1 169 ? -13.561 -17.291 53.775 1.00 54.00 169 GLY A O 1
ATOM 1312 N N . ALA A 1 170 ? -11.792 -17.054 55.115 1.00 57.50 170 ALA A N 1
ATOM 1313 C CA . ALA A 1 170 ? -10.837 -17.638 54.167 1.00 57.50 170 ALA A CA 1
ATOM 1314 C C . ALA A 1 170 ? -10.959 -19.168 54.000 1.00 57.50 170 ALA A C 1
ATOM 1316 O O . ALA A 1 170 ? -10.435 -19.715 53.031 1.00 57.50 170 ALA A O 1
ATOM 1317 N N . ALA A 1 171 ? -11.608 -19.868 54.937 1.00 56.09 171 ALA A N 1
ATOM 1318 C CA . ALA A 1 171 ? -11.806 -21.317 54.868 1.00 56.09 171 ALA A CA 1
ATOM 1319 C C . ALA A 1 171 ? -13.008 -21.722 53.990 1.00 56.09 171 ALA A C 1
ATOM 1321 O O . ALA A 1 171 ? -13.021 -22.830 53.451 1.00 56.09 171 ALA A O 1
ATOM 1322 N N . ASP A 1 172 ? -13.991 -20.835 53.811 1.00 54.53 172 ASP A N 1
ATOM 1323 C CA . ASP A 1 172 ? -15.145 -21.071 52.943 1.00 54.53 172 ASP A CA 1
ATOM 1324 C C . ASP A 1 172 ? -14.789 -20.750 51.484 1.00 54.53 172 ASP A C 1
ATOM 1326 O O . ASP A 1 172 ? -14.771 -19.606 51.052 1.00 54.53 172 ASP A O 1
ATOM 1330 N N . THR A 1 173 ? -14.500 -21.778 50.688 1.00 57.31 173 THR A N 1
ATOM 1331 C CA . THR A 1 173 ? -14.149 -21.638 49.257 1.00 57.31 173 THR A CA 1
ATOM 1332 C C . THR A 1 173 ? -15.360 -21.739 48.320 1.00 57.31 173 THR A C 1
ATOM 1334 O O . THR A 1 173 ? -15.214 -21.755 47.101 1.00 57.31 173 THR A O 1
ATOM 1337 N N . SER A 1 174 ? -16.574 -21.792 48.875 1.00 57.31 174 SER A N 1
ATOM 1338 C CA . SER A 1 174 ? -17.837 -22.033 48.159 1.00 57.31 174 SER A CA 1
ATOM 1339 C C . SER A 1 174 ? -18.468 -20.779 47.528 1.00 57.31 174 SER A C 1
ATOM 1341 O O . SER A 1 174 ? -19.597 -20.834 47.039 1.00 57.31 174 SER A O 1
ATOM 1343 N N . GLY A 1 175 ? -17.730 -19.664 47.491 1.00 58.44 175 GLY A N 1
ATOM 1344 C CA . GLY A 1 175 ? -18.122 -18.399 46.865 1.00 58.44 175 GLY A CA 1
ATOM 1345 C C . GLY A 1 175 ? -18.426 -17.278 47.866 1.00 58.44 175 GLY A C 1
ATOM 1346 O O . GLY A 1 175 ? -18.728 -17.518 49.036 1.00 58.44 175 GLY A O 1
ATOM 1347 N N . ASP A 1 176 ? -18.377 -16.033 47.387 1.00 59.84 176 ASP A N 1
ATOM 1348 C CA . ASP A 1 176 ? -18.407 -14.807 48.207 1.00 59.84 176 ASP A CA 1
ATOM 1349 C C . ASP A 1 176 ? -19.615 -14.705 49.156 1.00 59.84 176 ASP A C 1
ATOM 1351 O O . ASP A 1 176 ? -19.518 -14.156 50.254 1.00 59.84 176 ASP A O 1
ATOM 1355 N N . ALA A 1 177 ? -20.763 -15.272 48.770 1.00 54.56 177 ALA A N 1
ATOM 1356 C CA . ALA A 1 177 ? -21.972 -15.275 49.592 1.00 54.56 177 ALA A CA 1
ATOM 1357 C C . ALA A 1 177 ? -21.842 -16.157 50.850 1.00 54.56 177 ALA A C 1
ATOM 1359 O O . ALA A 1 177 ? -22.365 -15.801 51.910 1.00 54.56 177 ALA A O 1
ATOM 1360 N N . ALA A 1 178 ? -21.132 -17.285 50.759 1.00 56.97 178 ALA A N 1
ATOM 1361 C CA . ALA A 1 178 ? -20.898 -18.181 51.891 1.00 56.97 178 ALA A CA 1
ATOM 1362 C C . ALA A 1 178 ? -19.876 -17.578 52.865 1.00 56.97 178 ALA A C 1
ATOM 1364 O O . ALA A 1 178 ? -20.134 -17.521 54.069 1.00 56.97 178 ALA A O 1
ATOM 1365 N N . ILE A 1 179 ? -18.800 -16.998 52.319 1.00 61.09 179 ILE A N 1
ATOM 1366 C CA . ILE A 1 179 ? -17.773 -16.254 53.064 1.00 61.09 179 ILE A CA 1
ATOM 1367 C C . ILE A 1 179 ? -18.413 -15.135 53.895 1.00 61.09 179 ILE A C 1
ATOM 1369 O O . ILE A 1 179 ? -18.201 -15.043 55.106 1.00 61.09 179 ILE A O 1
ATOM 1373 N N . MET A 1 180 ? -19.263 -14.312 53.274 1.00 62.19 180 MET A N 1
ATOM 1374 C CA . MET A 1 180 ? -19.943 -13.212 53.965 1.00 62.19 180 MET A CA 1
ATOM 1375 C C . MET A 1 180 ? -20.926 -13.700 55.037 1.00 62.19 180 MET A C 1
ATOM 1377 O O . MET A 1 180 ? -21.041 -13.082 56.095 1.00 62.19 180 MET A O 1
ATOM 1381 N N . THR A 1 181 ? -21.603 -14.829 54.813 1.00 64.81 181 THR A N 1
ATOM 1382 C CA . THR A 1 181 ? -22.544 -15.406 55.790 1.00 64.81 181 THR A CA 1
ATOM 1383 C C . THR A 1 181 ? -21.817 -15.937 57.032 1.00 64.81 181 THR A C 1
ATOM 1385 O O . THR A 1 181 ? -22.262 -15.703 58.158 1.00 64.81 181 THR A O 1
ATOM 1388 N N . SER A 1 182 ? -20.667 -16.586 56.838 1.00 59.47 182 SER A N 1
ATOM 1389 C CA . SER A 1 182 ? -19.771 -17.078 57.895 1.00 59.47 182 SER A CA 1
ATOM 1390 C C . SER A 1 182 ? -19.225 -15.941 58.774 1.00 59.47 182 SER A C 1
ATOM 1392 O O . SER A 1 182 ? -19.332 -15.982 60.007 1.00 59.47 182 SER A O 1
ATOM 1394 N N . ILE A 1 183 ? -18.750 -14.861 58.145 1.00 61.84 183 ILE A N 1
ATOM 1395 C CA . ILE A 1 183 ? -18.258 -13.662 58.841 1.00 61.84 183 ILE A CA 1
ATOM 1396 C C . ILE A 1 183 ? -19.381 -12.995 59.653 1.00 61.84 183 ILE A C 1
ATOM 1398 O O . ILE A 1 183 ? -19.182 -12.650 60.823 1.00 61.84 183 ILE A O 1
ATOM 1402 N N . LEU A 1 184 ? -20.581 -12.855 59.077 1.00 65.19 184 LEU A N 1
ATOM 1403 C CA . LEU A 1 184 ? -21.730 -12.238 59.751 1.00 65.19 184 LEU A CA 1
ATOM 1404 C C . LEU A 1 184 ? -22.212 -13.052 60.961 1.00 65.19 184 LEU A C 1
ATOM 1406 O O . LEU A 1 184 ? -22.493 -12.473 62.014 1.00 65.19 184 LEU A O 1
ATOM 1410 N N . ALA A 1 185 ? -22.251 -14.383 60.860 1.00 63.62 185 ALA A N 1
ATOM 1411 C CA . ALA A 1 185 ? -22.646 -15.249 61.971 1.00 63.62 185 ALA A CA 1
ATOM 1412 C C . ALA A 1 185 ? -21.682 -15.143 63.171 1.00 63.62 185 ALA A C 1
ATOM 1414 O O . ALA A 1 185 ? -22.112 -15.140 64.329 1.00 63.62 185 ALA A O 1
ATOM 1415 N N . ASN A 1 186 ? -20.378 -15.004 62.913 1.00 62.09 186 ASN A N 1
ATOM 1416 C CA . ASN A 1 186 ? -19.375 -14.823 63.965 1.00 62.09 186 ASN A CA 1
ATOM 1417 C C . ASN A 1 186 ? -19.390 -13.406 64.563 1.00 62.09 186 ASN A C 1
ATOM 1419 O O . ASN A 1 186 ? -19.248 -13.254 65.780 1.00 62.09 186 ASN A O 1
ATOM 1423 N N . ALA A 1 187 ? -19.647 -12.375 63.755 1.00 62.06 187 ALA A N 1
ATOM 1424 C CA . ALA A 1 187 ? -19.817 -11.007 64.246 1.00 62.06 187 ALA A CA 1
ATOM 1425 C C . ALA A 1 187 ? -21.040 -10.866 65.177 1.00 62.06 187 ALA A C 1
ATOM 1427 O O . ALA A 1 187 ? -20.958 -10.205 66.218 1.00 62.06 187 ALA A O 1
ATOM 1428 N N . GLN A 1 188 ? -22.151 -11.544 64.865 1.00 62.66 188 GLN A N 1
ATOM 1429 C CA . GLN A 1 188 ? -23.357 -11.545 65.703 1.00 62.66 188 GLN A CA 1
ATOM 1430 C C . GLN A 1 188 ? -23.122 -12.174 67.084 1.00 62.66 188 GLN A C 1
ATOM 1432 O O . GLN A 1 188 ? -23.533 -11.602 68.096 1.00 62.66 188 GLN A O 1
ATOM 1437 N N . LYS A 1 189 ? -22.396 -13.300 67.156 1.00 60.34 189 LYS A N 1
ATOM 1438 C CA . LYS A 1 189 ? -22.017 -13.925 68.438 1.00 60.34 189 LYS A CA 1
ATOM 1439 C C . LYS A 1 189 ? -21.174 -12.994 69.314 1.00 60.34 189 LYS A C 1
ATOM 1441 O O . LYS A 1 189 ? -21.299 -13.015 70.536 1.00 60.34 189 LYS A O 1
ATOM 1446 N N . HIS A 1 190 ? -20.331 -12.161 68.705 1.00 59.09 190 HIS A N 1
ATOM 1447 C CA . HIS A 1 190 ? -19.525 -11.193 69.444 1.00 59.09 190 HIS A CA 1
ATOM 1448 C C . HIS A 1 190 ? -20.344 -9.990 69.933 1.00 59.09 190 HIS A C 1
ATOM 1450 O O . HIS A 1 190 ? -20.175 -9.560 71.074 1.00 59.09 190 HIS A O 1
ATOM 1456 N N . SER A 1 191 ? -21.254 -9.462 69.110 1.00 57.62 191 SER A N 1
ATOM 1457 C CA . SER A 1 191 ? -22.135 -8.350 69.498 1.00 57.62 191 SER A CA 1
ATOM 1458 C C . SER A 1 191 ? -22.952 -8.668 70.758 1.00 57.62 191 SER A C 1
ATOM 1460 O O . SER A 1 191 ? -23.046 -7.831 71.657 1.00 57.62 191 SER A O 1
ATOM 1462 N N . GLN A 1 192 ? -23.444 -9.905 70.887 1.00 56.00 192 GLN A N 1
ATOM 1463 C CA . GLN A 1 192 ? -24.157 -10.362 72.087 1.00 56.00 192 GLN A CA 1
ATOM 1464 C C . GLN A 1 192 ? -23.286 -10.316 73.356 1.00 56.00 192 GLN A C 1
ATOM 1466 O O . GLN A 1 192 ? -23.781 -10.002 74.435 1.00 56.00 192 GLN A O 1
ATOM 1471 N N . ARG A 1 193 ? -21.972 -10.544 73.234 1.00 53.28 193 ARG A N 1
ATOM 1472 C CA . ARG A 1 193 ? -21.008 -10.432 74.343 1.00 53.28 193 ARG A CA 1
ATOM 1473 C C . ARG A 1 193 ? -20.783 -8.987 74.788 1.00 53.28 193 ARG A C 1
ATOM 1475 O O . ARG A 1 193 ? -20.661 -8.731 75.979 1.00 53.28 193 ARG A O 1
ATOM 1482 N N . THR A 1 194 ? -20.720 -8.047 73.844 1.00 53.09 194 THR A N 1
ATOM 1483 C CA . THR A 1 194 ? -20.529 -6.617 74.147 1.00 53.09 194 THR A CA 1
ATOM 1484 C C . THR A 1 194 ? -21.758 -6.009 74.821 1.00 53.09 194 THR A C 1
ATOM 1486 O O . THR A 1 194 ? -21.614 -5.119 75.654 1.00 53.09 194 THR A O 1
ATOM 1489 N N . LEU A 1 195 ? -22.957 -6.508 74.505 1.00 49.78 195 LEU A N 1
ATOM 1490 C CA . LEU A 1 195 ? -24.193 -6.072 75.155 1.00 49.78 195 LEU A CA 1
ATOM 1491 C C . LEU A 1 195 ? -24.267 -6.503 76.631 1.00 49.78 195 LEU A C 1
ATOM 1493 O O . LEU A 1 195 ? -24.689 -5.692 77.444 1.00 49.78 195 LEU A O 1
ATOM 1497 N N . CYS A 1 196 ? -23.772 -7.691 77.007 1.00 47.84 196 CYS A N 1
ATOM 1498 C CA . CYS A 1 196 ? -23.744 -8.113 78.420 1.00 47.84 196 CYS A CA 1
ATOM 1499 C C . CYS A 1 196 ? -22.676 -7.413 79.289 1.00 47.84 196 CYS A C 1
ATOM 1501 O O . CYS A 1 196 ? -22.771 -7.486 80.505 1.00 47.84 196 CYS A O 1
ATOM 1503 N N . LEU A 1 197 ? -21.684 -6.719 78.712 1.00 46.84 197 LEU A N 1
ATOM 1504 C CA . LEU A 1 197 ? -20.669 -5.951 79.465 1.00 46.84 197 LEU A CA 1
ATOM 1505 C C . LEU A 1 197 ? -21.070 -4.487 79.727 1.00 46.84 197 LEU A C 1
ATOM 1507 O O . LEU A 1 197 ? -20.322 -3.754 80.361 1.00 46.84 197 LEU A O 1
ATOM 1511 N N . ARG A 1 198 ? -22.210 -4.028 79.193 1.00 43.62 198 ARG A N 1
ATOM 1512 C CA . ARG A 1 198 ? -22.706 -2.649 79.370 1.00 43.62 198 ARG A CA 1
ATOM 1513 C C . ARG A 1 198 ? -23.622 -2.468 80.587 1.00 43.62 198 ARG A C 1
ATOM 1515 O O . ARG A 1 198 ? -24.069 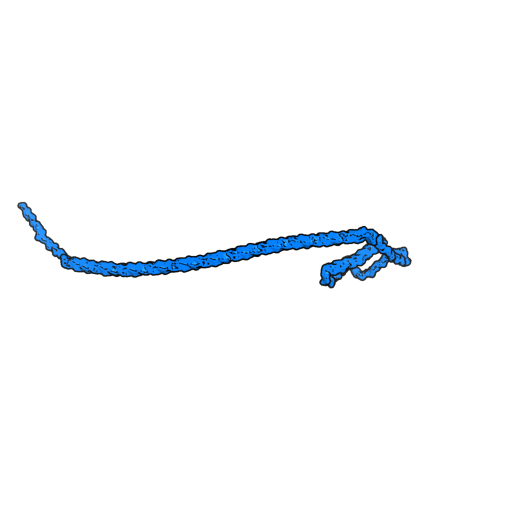-1.350 80.815 1.00 43.62 198 ARG A O 1
ATOM 1522 N N . GLU A 1 199 ? -23.913 -3.546 81.313 1.00 42.12 199 GLU A N 1
ATOM 1523 C CA . GLU A 1 199 ? -24.767 -3.556 82.512 1.00 42.12 199 GLU A CA 1
ATOM 1524 C C . GLU A 1 199 ? -23.976 -3.785 83.825 1.00 42.12 199 GLU A C 1
ATOM 1526 O O . GLU A 1 199 ? -24.597 -3.987 84.866 1.00 42.12 199 GLU A O 1
ATOM 1531 N N . GLU A 1 200 ? -22.634 -3.727 83.792 1.00 36.62 200 GLU A N 1
ATOM 1532 C CA . GLU A 1 200 ? -21.755 -3.562 84.976 1.00 36.62 200 GLU A CA 1
ATOM 1533 C C . GLU A 1 200 ? -21.462 -2.076 85.235 1.00 36.62 200 GLU A C 1
ATOM 1535 O O . GLU A 1 200 ? -21.438 -1.678 86.423 1.00 36.62 200 GLU A O 1
#

Organism: Saprolegnia diclina (strain VS20) (NCBI:txid1156394)

Secondary structure (DSSP, 8-state):
---PPP---------TTHHHHHHHHHHHHHHHHHHHHHHHHHHHHHHHHHHHHHHHHHHHHHHHHHHHHHHHHHHHHHHHHHHHHHHHHHHHHHHHHHHHHHHHHHHHHHHHHHHHHHHHHHHHS-TTT--------EEETTTTEEE--PPP--S-SHHHHHHHHHHHHHH--S-HHHHHHHHHHHHHHHHHHHHHTS--

Radius of gyration: 62.63 Å; chains: 1; bounding box: 111×75×176 Å

Sequence (200 aa):
MELEPSPVRACAKCASGTISESVAKENQALRDEIKGLRHSLEYHTRRADKAEATLLTHEAEVREVYRQKEATLLLEITTLRAALSASTEANETQVREFQAQKVVIEQSFRDRIEAVDTKYVNQAFSPKALKTPAVQLTYDPALGANYCPLPPRNRGGSSAMIKELLTSGAADTSGDAAIMTSILANAQKHSQRTLCLREE